Protein AF-A0A5Q4D8D6-F1 (afdb_monomer)

Foldseek 3Di:
DDDDPPDDDDDDDDPDDDPPFDKDFPLQKAAPVCQVVLCVVQVNPVVQSDDDPVVVLVVLLVLLCVVPRPVSSVVLVVCVVVPDPDCDLVNLVVCVVVVVDPPVRSVVVVCVVVVVVVPPDDDPDDDDDPDPPVVVLSVDLSSFDKIWGWWQDPVRHTGIWIWGWHDDPPGITGTSDTDDPPIDTDGRPVVSVVVVVVVVVVVVVCVVVPDDPPDD

pLDDT: mean 73.4, std 19.21, range [27.67, 96.38]

Nearest PDB structures (foldseek):
  4dnr-assembly1_C  TM=6.356E-01  e=4.362E-02  Escherichia coli K-12
  5a4g-assembly1_A  TM=8.000E-01  e=1.056E-01  Cupriavidus metallidurans CH34
  2v4d-assembly1_E  TM=8.819E-01  e=7.395E-01  Pseudomonas aeruginosa
  3opo-assembly1_A  TM=8.573E-01  e=1.900E+00  Escherichia coli K-12
  5nik-assembly1_D  TM=8.047E-01  e=1.257E+00  Escherichia coli K-12

Radius of gyration: 22.76 Å; Cα contacts (8 Å, |Δi|>4): 208; chains: 1; bounding box: 53×68×56 Å

Secondary structure (DSSP, 8-state):
-PPPTT------------TT--EEEGGG-B-TTTHHHHHHHHT--HHHH---HHHHHHHHHHHHHHHH-HHHHHHHHHHGGGSSSS--HHHHHHHHHTTSS-HHHHHHHHHHHHHTSSS-SS---S----SSSHHHHHHHHHH-EEEEEEEE-TTS-EEEEEEEEEEE-SSEEEEEES--TT--BPP--HHHHHHHHHHHHHHHHHHHSS------

Sequence (216 aa):
GLLKPGMSAEVTVIVAERPDALTLPNNAIVTQTEVLAAASVLGVPEARAQIDPAIFQEMTRELAVRRGGPAAAAAAAGDATASAGPVTPADVRARVERGEITQEEARTLIQQAMGAGAGAGRARGAGGAAGGQRARSGASAENGRPGVVFIRGADGLLTARAVLIGVNDWNNSEILMGVEEGEVVALIGGAALQARQQERNAQMQSRMGGGLPFGR

Solvent-accessible surface area (backbone atoms only — not comparable to full-atom values): 13337 Å² total; per-residue (Å²): 133,88,71,60,94,94,57,88,80,89,81,88,81,85,88,78,88,68,95,87,59,52,64,43,52,53,52,33,53,36,46,83,90,42,37,68,61,52,21,61,76,71,70,30,56,63,87,39,40,64,72,66,72,64,58,56,55,53,49,40,41,49,53,25,37,78,73,62,33,73,69,42,28,56,54,53,60,60,52,65,70,67,77,58,73,87,84,43,77,66,58,51,50,54,33,42,77,69,64,78,39,53,74,66,58,46,49,52,54,51,49,55,59,53,70,65,57,82,76,80,80,88,76,96,67,88,88,89,89,85,74,79,62,66,66,55,54,52,55,44,34,73,56,37,39,80,32,33,34,33,35,54,44,96,86,71,47,54,33,51,37,63,30,27,30,37,60,68,81,87,59,36,29,27,52,74,41,69,76,65,92,91,66,54,68,49,72,51,66,63,66,66,59,51,51,52,51,50,52,51,48,50,53,51,48,58,65,71,73,70,76,78,91,84,85,129

Structure (mmCIF, N/CA/C/O backbone):
data_AF-A0A5Q4D8D6-F1
#
_entry.id   AF-A0A5Q4D8D6-F1
#
loop_
_atom_site.group_PDB
_atom_site.id
_atom_site.type_symbol
_atom_site.label_atom_id
_atom_site.label_alt_id
_atom_site.label_comp_id
_atom_site.label_asym_id
_atom_site.label_entity_id
_atom_site.label_seq_id
_atom_site.pdbx_PDB_ins_code
_atom_site.Cartn_x
_atom_site.Cartn_y
_atom_site.Cartn_z
_atom_site.occupancy
_atom_site.B_iso_or_equiv
_atom_site.auth_seq_id
_atom_site.auth_comp_id
_atom_site.auth_asym_id
_atom_site.auth_atom_id
_atom_site.pdbx_PDB_model_num
ATOM 1 N N . GLY A 1 1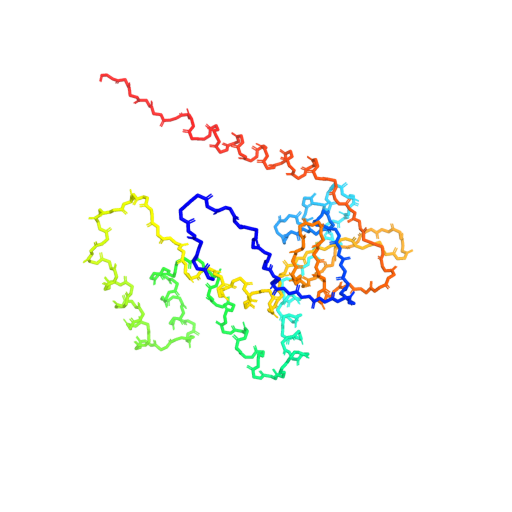 ? 13.215 10.955 -33.454 1.00 60.91 1 GLY A N 1
ATOM 2 C CA . GLY A 1 1 ? 13.406 11.754 -34.680 1.00 60.91 1 GLY A CA 1
ATOM 3 C C . GLY A 1 1 ? 12.882 13.151 -34.438 1.00 60.91 1 GLY A C 1
ATOM 4 O O . GLY A 1 1 ? 11.877 13.273 -33.751 1.00 60.91 1 GLY A O 1
ATOM 5 N N . LEU A 1 2 ? 13.575 14.187 -34.920 1.00 68.38 2 LEU A N 1
ATOM 6 C CA . LEU A 1 2 ? 13.115 15.572 -34.782 1.00 68.38 2 LEU A CA 1
ATOM 7 C C . LEU A 1 2 ? 11.930 15.821 -35.723 1.00 68.38 2 LEU A C 1
ATOM 9 O O . LEU A 1 2 ? 12.011 15.517 -36.913 1.00 68.38 2 LEU A O 1
ATOM 13 N N . LEU A 1 3 ? 10.850 16.385 -35.191 1.00 78.50 3 LEU A N 1
ATOM 14 C CA . LEU A 1 3 ? 9.717 16.839 -35.991 1.00 78.50 3 LEU A CA 1
ATOM 15 C C . LEU A 1 3 ? 10.029 18.202 -36.601 1.00 78.50 3 LEU A C 1
ATOM 17 O O . LEU A 1 3 ? 10.707 19.029 -35.989 1.00 78.50 3 LEU A O 1
ATOM 21 N N . LYS A 1 4 ? 9.528 18.437 -37.815 1.00 83.06 4 LYS A N 1
ATOM 22 C CA . LYS A 1 4 ? 9.620 19.753 -38.453 1.00 83.06 4 LYS A CA 1
ATOM 23 C C . LYS A 1 4 ? 8.697 20.754 -37.734 1.00 83.06 4 LYS A C 1
ATOM 25 O O . LYS A 1 4 ? 7.675 20.339 -37.184 1.00 83.06 4 LYS A O 1
ATOM 30 N N . PRO A 1 5 ? 9.010 22.064 -37.757 1.00 75.75 5 PRO A N 1
ATOM 31 C CA . PRO A 1 5 ? 8.117 23.089 -37.219 1.00 75.75 5 PRO A CA 1
ATOM 32 C C . PRO A 1 5 ? 6.729 22.995 -37.870 1.00 75.75 5 PRO A C 1
ATOM 34 O O . PRO A 1 5 ? 6.628 22.978 -39.095 1.00 75.75 5 PRO A O 1
ATOM 37 N N . GLY A 1 6 ? 5.674 22.899 -37.055 1.00 82.44 6 GLY A N 1
ATOM 38 C CA . GLY A 1 6 ? 4.285 22.743 -37.515 1.00 82.44 6 GLY A CA 1
ATOM 39 C C . GLY A 1 6 ? 3.761 21.301 -37.578 1.00 82.44 6 GLY A C 1
ATOM 40 O O . GLY A 1 6 ? 2.616 21.101 -37.969 1.00 82.44 6 GLY A O 1
ATOM 41 N N . MET A 1 7 ? 4.557 20.301 -37.183 1.00 85.62 7 MET A N 1
ATOM 42 C CA . MET A 1 7 ? 4.152 18.891 -37.142 1.00 85.62 7 MET A CA 1
ATOM 43 C C . MET A 1 7 ? 3.906 18.433 -35.697 1.00 85.62 7 MET A C 1
ATOM 45 O O . MET A 1 7 ? 4.807 18.507 -34.862 1.00 85.62 7 MET A O 1
ATOM 49 N N . SER A 1 8 ? 2.709 17.922 -35.412 1.00 81.12 8 SER A N 1
ATOM 50 C CA . SER A 1 8 ? 2.425 17.193 -34.170 1.00 81.12 8 SER A CA 1
ATOM 51 C C . SER A 1 8 ? 2.857 15.738 -34.340 1.00 81.12 8 SER A C 1
ATOM 53 O O . SER A 1 8 ? 2.569 15.138 -35.374 1.00 81.12 8 SER A O 1
ATOM 55 N N . ALA A 1 9 ? 3.512 15.150 -33.341 1.00 77.69 9 ALA A N 1
ATOM 56 C CA . ALA A 1 9 ? 3.610 13.698 -33.256 1.00 77.69 9 ALA A CA 1
ATOM 57 C C . ALA A 1 9 ? 3.186 13.222 -31.884 1.00 77.69 9 ALA A C 1
ATOM 59 O O . ALA A 1 9 ? 3.468 13.850 -30.863 1.00 77.69 9 ALA A O 1
ATOM 60 N N . GLU A 1 10 ? 2.532 12.077 -31.904 1.00 74.94 10 GLU A N 1
ATOM 61 C CA . GLU A 1 10 ? 2.186 11.317 -30.727 1.00 74.94 10 GLU A CA 1
ATOM 62 C C . GLU A 1 10 ? 3.333 10.346 -30.440 1.00 74.94 10 GLU A C 1
ATOM 64 O O . GLU A 1 10 ? 3.750 9.576 -31.307 1.00 74.94 10 GLU A O 1
ATOM 69 N N . VAL A 1 11 ? 3.903 10.431 -29.239 1.00 77.75 11 VAL A N 1
ATOM 70 C CA . VAL A 1 11 ? 4.969 9.535 -28.788 1.00 77.75 11 VAL A CA 1
ATOM 71 C C . VAL A 1 11 ? 4.405 8.690 -27.662 1.00 77.75 11 VAL A C 1
ATOM 73 O O . VAL A 1 11 ? 4.144 9.199 -26.575 1.00 77.75 11 VAL A O 1
ATOM 76 N N . THR A 1 12 ? 4.263 7.394 -27.919 1.00 75.31 12 THR A N 1
ATOM 77 C CA . THR A 1 12 ? 3.962 6.412 -26.877 1.00 75.31 12 THR A CA 1
ATOM 78 C C . THR A 1 12 ? 5.278 5.840 -26.362 1.00 75.31 12 THR A C 1
ATOM 80 O O . THR A 1 12 ? 6.075 5.317 -27.140 1.00 75.31 12 THR A O 1
ATOM 83 N N . VAL A 1 13 ? 5.531 5.966 -25.058 1.00 74.75 13 VAL A N 1
ATOM 84 C CA . VAL A 1 13 ? 6.698 5.372 -24.391 1.00 74.75 13 VAL A CA 1
ATOM 85 C C . VAL A 1 13 ? 6.202 4.279 -23.461 1.00 74.75 13 VAL A C 1
ATOM 87 O O . VAL A 1 13 ? 5.525 4.567 -22.476 1.00 74.75 13 VAL A O 1
ATOM 90 N N . ILE A 1 14 ? 6.561 3.035 -23.762 1.00 74.62 14 ILE A N 1
ATOM 91 C CA . ILE A 1 14 ? 6.310 1.899 -22.875 1.00 74.62 14 ILE A CA 1
ATOM 92 C C . ILE A 1 14 ? 7.452 1.861 -21.858 1.00 74.62 14 ILE A C 1
ATOM 94 O O . ILE A 1 14 ? 8.618 1.757 -22.232 1.00 74.62 14 ILE A O 1
ATOM 98 N N . VAL A 1 15 ? 7.120 2.014 -20.574 1.00 75.12 15 VAL A N 1
ATOM 99 C CA . VAL A 1 15 ? 8.107 2.031 -19.478 1.00 75.12 15 VAL A CA 1
ATOM 100 C C . VAL A 1 15 ? 8.363 0.620 -18.944 1.00 75.12 15 VAL A C 1
ATOM 102 O O . VAL A 1 15 ? 9.489 0.303 -18.573 1.00 75.12 15 VAL A O 1
ATOM 105 N N . ALA A 1 16 ? 7.331 -0.225 -18.927 1.00 74.12 16 ALA A N 1
ATOM 106 C CA . ALA A 1 16 ? 7.392 -1.636 -18.565 1.00 74.12 16 ALA A CA 1
ATOM 107 C C . ALA A 1 16 ? 6.128 -2.345 -19.080 1.00 74.12 16 ALA A C 1
ATOM 109 O O . ALA A 1 16 ? 5.068 -1.725 -19.141 1.00 74.12 16 ALA A O 1
ATOM 110 N N . GLU A 1 17 ? 6.231 -3.632 -19.406 1.00 77.25 17 GLU A N 1
ATOM 111 C CA . GLU A 1 17 ? 5.098 -4.481 -19.788 1.00 77.25 17 GLU A CA 1
ATOM 112 C C . GLU A 1 17 ? 5.221 -5.825 -19.064 1.00 77.25 17 GLU A C 1
ATOM 114 O O . GLU A 1 17 ? 6.278 -6.460 -19.102 1.00 77.25 17 GLU A O 1
ATOM 119 N N . ARG A 1 18 ? 4.164 -6.219 -18.343 1.00 81.50 18 ARG A N 1
ATOM 120 C CA . ARG A 1 18 ? 4.089 -7.464 -17.565 1.00 81.50 18 ARG A CA 1
ATOM 121 C C . ARG A 1 18 ? 2.648 -7.988 -17.610 1.00 81.50 18 ARG A C 1
ATOM 123 O O . ARG A 1 18 ? 1.821 -7.481 -16.858 1.00 81.50 18 ARG A O 1
ATOM 130 N N . PRO A 1 19 ? 2.330 -8.944 -18.499 1.00 75.12 19 PRO A N 1
ATOM 131 C CA . PRO A 1 19 ? 0.949 -9.377 -18.723 1.00 75.12 19 PRO A CA 1
ATOM 132 C C . PRO A 1 19 ? 0.347 -10.138 -17.532 1.00 75.12 19 PRO A C 1
ATOM 134 O O . PRO A 1 19 ? -0.847 -10.022 -17.289 1.00 75.12 19 PRO A O 1
ATOM 137 N N . ASP A 1 20 ? 1.175 -10.836 -16.752 1.00 83.19 20 ASP A N 1
ATOM 138 C CA . ASP A 1 20 ? 0.736 -11.693 -15.640 1.00 83.19 20 ASP A CA 1
ATOM 139 C C . ASP A 1 20 ? 1.055 -11.078 -14.264 1.00 83.19 20 ASP A C 1
ATOM 141 O O . ASP A 1 20 ? 1.384 -11.772 -13.300 1.00 83.19 20 ASP A O 1
ATOM 145 N N . ALA A 1 21 ? 1.037 -9.746 -14.175 1.00 89.75 21 ALA A N 1
ATOM 146 C CA . ALA A 1 21 ? 1.294 -9.035 -12.929 1.00 89.75 21 ALA A CA 1
ATOM 147 C C . ALA A 1 21 ? 0.070 -9.073 -12.002 1.00 89.75 21 ALA A C 1
ATOM 149 O O . ALA A 1 21 ? -1.034 -8.700 -12.398 1.00 89.75 21 ALA A O 1
ATOM 150 N N . LEU A 1 22 ? 0.278 -9.428 -10.730 1.00 93.38 22 LEU A N 1
ATOM 151 C CA . LEU A 1 22 ? -0.735 -9.215 -9.699 1.00 93.38 22 LEU A CA 1
ATOM 152 C C . LEU A 1 22 ? -0.871 -7.709 -9.463 1.00 93.38 22 LEU A C 1
ATOM 154 O O . LEU A 1 22 ? 0.095 -7.051 -9.079 1.00 93.38 22 LEU A O 1
ATOM 158 N N . THR A 1 23 ? -2.058 -7.152 -9.679 1.00 95.00 23 THR A N 1
ATOM 159 C CA . THR A 1 23 ? -2.297 -5.712 -9.526 1.00 95.00 23 THR A CA 1
ATOM 160 C C . THR A 1 23 ? -3.402 -5.427 -8.530 1.00 95.00 23 THR A C 1
ATOM 162 O O . THR A 1 23 ? -4.404 -6.139 -8.488 1.00 95.00 23 THR A O 1
ATOM 165 N N . LEU A 1 24 ? -3.260 -4.329 -7.791 1.00 94.44 24 LEU A N 1
ATOM 166 C CA . LEU A 1 24 ? -4.324 -3.787 -6.955 1.00 94.44 24 LEU A CA 1
ATOM 167 C C . LEU A 1 24 ? -4.688 -2.364 -7.383 1.00 94.44 24 LEU A C 1
ATOM 169 O O . LEU A 1 24 ? -3.794 -1.609 -7.775 1.00 94.44 24 LEU A O 1
ATOM 173 N N . PRO A 1 25 ? -5.963 -1.959 -7.241 1.00 93.88 25 PRO A N 1
ATOM 174 C CA . PRO A 1 25 ? -6.363 -0.568 -7.395 1.00 93.88 25 PRO A CA 1
ATOM 175 C C . PRO A 1 25 ? -5.569 0.351 -6.464 1.00 93.88 25 PRO A C 1
ATOM 177 O O . PRO A 1 25 ? -5.326 0.024 -5.301 1.00 93.88 25 PRO A O 1
ATOM 180 N N . ASN A 1 26 ? -5.215 1.543 -6.938 1.00 91.75 26 ASN A N 1
ATOM 181 C CA . ASN A 1 26 ? -4.396 2.482 -6.167 1.00 91.75 26 ASN A CA 1
ATOM 182 C C . ASN A 1 26 ? -5.049 2.912 -4.840 1.00 91.75 26 ASN A C 1
ATOM 184 O O . ASN A 1 26 ? -4.352 3.196 -3.872 1.00 91.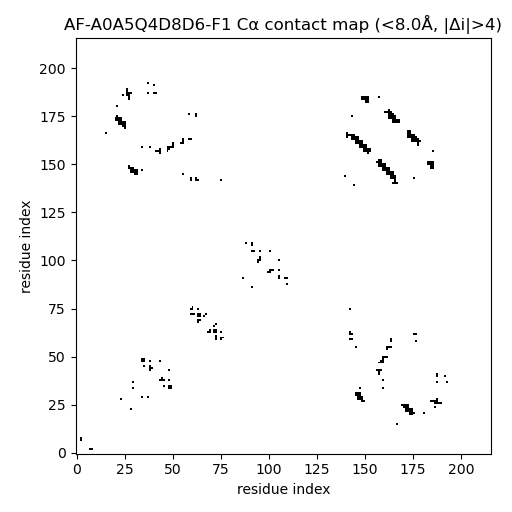75 26 ASN A O 1
ATOM 188 N N . ASN A 1 27 ? -6.381 2.913 -4.759 1.00 91.12 27 ASN A N 1
ATOM 189 C CA . ASN A 1 27 ? -7.128 3.214 -3.535 1.00 91.12 27 ASN A CA 1
ATOM 190 C C . ASN A 1 27 ? -7.176 2.052 -2.521 1.00 91.12 27 ASN A C 1
ATOM 192 O O . ASN A 1 27 ? -7.743 2.213 -1.443 1.00 91.12 27 ASN A O 1
ATOM 196 N N . ALA A 1 28 ? -6.606 0.890 -2.839 1.00 93.88 28 ALA A N 1
ATOM 197 C CA . ALA A 1 28 ? -6.438 -0.223 -1.903 1.00 93.88 28 ALA A CA 1
ATOM 198 C C . ALA A 1 28 ? -5.132 -0.121 -1.091 1.00 93.88 28 ALA A C 1
ATOM 200 O O . ALA A 1 28 ? -4.947 -0.840 -0.110 1.00 93.88 28 ALA A O 1
ATOM 201 N N . ILE A 1 29 ? -4.217 0.754 -1.518 1.00 93.75 29 ILE A N 1
ATOM 202 C CA . ILE A 1 29 ? -2.845 0.839 -1.026 1.00 93.75 29 ILE A CA 1
ATOM 203 C C . ILE A 1 29 ? -2.664 2.141 -0.248 1.00 93.75 29 ILE A C 1
ATOM 205 O O . ILE A 1 29 ? -3.005 3.219 -0.731 1.00 93.75 29 ILE A O 1
ATOM 209 N N . VAL A 1 30 ? -2.065 2.053 0.937 1.00 92.00 30 VAL A N 1
ATOM 210 C CA . VAL A 1 30 ? -1.669 3.216 1.739 1.00 92.00 30 VAL A CA 1
ATOM 211 C C . VAL A 1 30 ? -0.197 3.191 2.098 1.00 92.00 30 VAL A C 1
ATOM 213 O O . VAL A 1 30 ? 0.464 2.150 2.092 1.00 92.00 30 VAL A O 1
ATOM 216 N N . THR A 1 31 ? 0.331 4.366 2.422 1.00 90.12 31 THR A N 1
ATOM 217 C CA . THR A 1 31 ? 1.689 4.498 2.950 1.00 90.12 31 THR A CA 1
ATOM 218 C C . THR A 1 31 ? 1.738 4.138 4.436 1.00 90.12 31 THR A C 1
ATOM 220 O O . THR A 1 31 ? 0.720 4.169 5.127 1.00 90.12 31 THR A O 1
ATOM 223 N N . GLN A 1 32 ? 2.931 3.838 4.964 1.00 86.62 32 GLN A N 1
ATOM 224 C CA . GLN A 1 32 ? 3.122 3.496 6.385 1.00 86.62 32 GLN A CA 1
ATOM 225 C C . GLN A 1 32 ? 2.575 4.570 7.342 1.00 86.62 32 GLN A C 1
ATOM 227 O O . GLN A 1 32 ? 2.032 4.255 8.397 1.00 86.62 32 GLN A O 1
ATOM 232 N N . THR A 1 33 ? 2.668 5.844 6.961 1.00 85.75 33 THR A N 1
ATOM 233 C CA . THR A 1 33 ? 2.172 6.972 7.762 1.00 85.75 33 THR A CA 1
ATOM 234 C C . THR A 1 33 ? 0.648 7.102 7.743 1.00 85.75 33 THR A C 1
ATOM 236 O O . THR A 1 33 ? 0.074 7.756 8.611 1.00 85.75 33 THR A O 1
ATOM 239 N N . GLU A 1 34 ? -0.023 6.478 6.777 1.00 88.31 34 GLU A N 1
ATOM 240 C CA . GLU A 1 34 ? -1.473 6.545 6.585 1.00 88.31 34 GLU A CA 1
ATOM 241 C C . GLU A 1 34 ? -2.208 5.327 7.160 1.00 88.31 34 GLU A C 1
ATOM 243 O O . GLU A 1 34 ? -3.432 5.368 7.292 1.00 88.31 34 GLU A O 1
ATOM 248 N N . VAL A 1 35 ? -1.486 4.274 7.562 1.00 89.62 35 VAL 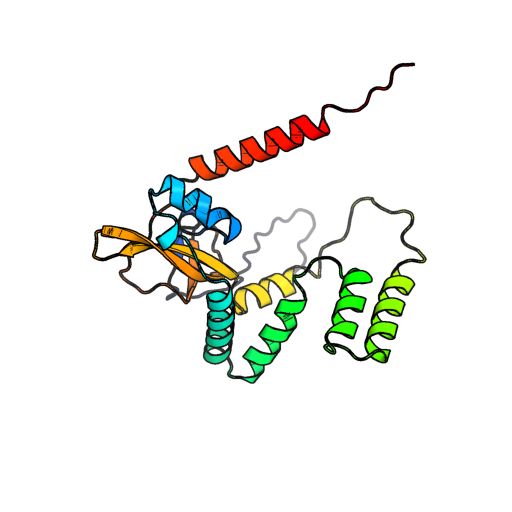A N 1
ATOM 249 C CA . VAL A 1 35 ? -2.061 2.998 8.026 1.00 89.62 35 VAL A CA 1
ATOM 250 C C . VAL A 1 35 ? -3.055 3.193 9.162 1.00 89.62 35 VAL A C 1
ATOM 252 O O . VAL A 1 35 ? -4.178 2.713 9.071 1.00 89.62 35 VAL A O 1
ATOM 255 N N . LEU A 1 36 ? -2.693 3.940 10.209 1.00 89.12 36 LEU A N 1
ATOM 256 C CA . LEU A 1 36 ? -3.576 4.144 11.364 1.00 89.12 36 LEU A CA 1
ATOM 257 C C . LEU A 1 36 ? -4.850 4.919 10.994 1.00 89.12 36 LEU A C 1
ATOM 259 O O . LEU A 1 36 ? -5.935 4.637 11.500 1.00 89.12 36 LEU A O 1
ATOM 263 N N . ALA A 1 37 ? -4.737 5.875 10.070 1.00 86.19 37 ALA A N 1
ATOM 264 C CA . ALA A 1 37 ? -5.885 6.621 9.574 1.00 86.19 37 ALA A CA 1
ATOM 265 C C . ALA A 1 37 ? -6.815 5.719 8.752 1.00 86.19 37 ALA A C 1
ATOM 267 O O . ALA A 1 37 ? -8.024 5.715 8.977 1.00 86.19 37 ALA A O 1
ATOM 268 N N . ALA A 1 38 ? -6.259 4.919 7.845 1.00 88.00 38 ALA A N 1
ATOM 269 C CA . ALA A 1 38 ? -7.029 3.969 7.053 1.00 88.00 38 ALA A CA 1
ATOM 270 C C . ALA A 1 38 ? -7.680 2.889 7.928 1.00 88.00 38 ALA A C 1
ATOM 272 O O . ALA A 1 38 ? -8.861 2.595 7.762 1.00 88.00 38 ALA A O 1
ATOM 273 N N . ALA A 1 39 ? -6.951 2.381 8.922 1.00 91.06 39 ALA A N 1
ATOM 274 C CA . ALA A 1 39 ? -7.451 1.428 9.902 1.00 91.06 39 ALA A CA 1
ATOM 275 C C . ALA A 1 39 ? -8.686 1.966 10.637 1.00 91.06 39 ALA A C 1
ATOM 277 O O . ALA A 1 39 ? -9.690 1.265 10.723 1.00 91.06 39 ALA A O 1
ATOM 278 N N . SER A 1 40 ? -8.661 3.232 11.076 1.00 88.69 40 SER A N 1
ATOM 279 C CA . SER A 1 40 ? -9.825 3.847 11.731 1.00 88.69 40 SER A CA 1
ATOM 280 C C . SER A 1 40 ? -11.057 3.943 10.827 1.00 88.69 40 SER A C 1
ATOM 282 O O . SER A 1 40 ? -12.172 3.733 11.295 1.00 88.69 40 SER A O 1
ATOM 284 N N . VAL A 1 41 ? -10.870 4.207 9.528 1.00 87.38 41 VAL A N 1
ATOM 285 C CA . VAL A 1 41 ? -11.973 4.285 8.554 1.00 87.38 41 VAL A CA 1
ATOM 286 C C . VAL A 1 41 ? -12.552 2.899 8.277 1.00 87.38 41 VAL A C 1
ATOM 288 O O . VAL A 1 41 ? -13.760 2.748 8.123 1.00 87.38 41 VAL A O 1
ATOM 291 N N . LEU A 1 42 ? -11.692 1.883 8.241 1.00 88.50 42 LEU A N 1
ATOM 292 C CA . LEU A 1 42 ? -12.059 0.494 7.978 1.00 88.50 42 LEU A CA 1
ATOM 293 C C . LEU A 1 42 ? -12.539 -0.265 9.227 1.00 88.50 42 LEU A C 1
ATOM 295 O O . LEU A 1 42 ? -12.903 -1.434 9.119 1.00 88.50 42 LEU A O 1
ATOM 299 N N . GLY A 1 43 ? -12.531 0.364 10.408 1.00 89.25 43 GLY A N 1
ATOM 300 C CA . GLY A 1 43 ? -12.882 -0.293 11.671 1.00 89.25 43 GLY A CA 1
ATOM 301 C C . GLY A 1 43 ? -11.877 -1.367 12.108 1.00 89.25 43 GLY A C 1
ATOM 302 O O . GLY A 1 43 ? -12.232 -2.287 12.842 1.00 89.25 43 GLY A O 1
ATOM 303 N N . VAL A 1 44 ? -10.627 -1.275 11.647 1.00 90.44 44 VAL A N 1
ATOM 304 C CA . VAL A 1 44 ? -9.544 -2.196 12.006 1.00 90.44 44 VAL A CA 1
ATOM 305 C C . VAL A 1 44 ? -9.003 -1.805 13.384 1.00 90.44 44 VAL A C 1
ATOM 307 O O . VAL A 1 44 ? -8.588 -0.656 13.565 1.00 90.44 44 VAL A O 1
ATOM 310 N N . PRO A 1 45 ? -8.959 -2.726 14.362 1.00 89.31 45 PRO A N 1
ATOM 311 C CA . PRO A 1 45 ? -8.353 -2.440 15.655 1.00 89.31 45 PRO A CA 1
ATOM 312 C C . PRO A 1 45 ? -6.851 -2.186 15.494 1.00 89.31 45 PRO A C 1
ATOM 314 O O . PRO A 1 45 ? -6.181 -2.859 14.712 1.00 89.31 45 PRO A O 1
ATOM 317 N N . GLU A 1 46 ? -6.301 -1.256 16.274 1.00 87.19 46 GLU A N 1
ATOM 318 C CA . GLU A 1 46 ? -4.904 -0.817 16.147 1.00 87.19 46 GLU A CA 1
ATOM 319 C C . GLU A 1 46 ? -3.900 -1.976 16.226 1.00 87.19 46 GLU A C 1
ATOM 321 O O . GLU A 1 46 ? -2.962 -2.036 15.436 1.00 87.19 46 GLU A O 1
ATOM 326 N N . ALA A 1 47 ? -4.156 -2.962 17.089 1.00 89.44 47 ALA A N 1
ATOM 327 C CA . ALA A 1 47 ? -3.333 -4.166 17.210 1.00 89.44 47 ALA A CA 1
ATOM 328 C C . ALA A 1 47 ? -3.196 -4.963 15.894 1.00 89.44 47 ALA A C 1
ATOM 330 O O . ALA A 1 47 ? -2.212 -5.669 15.711 1.00 89.44 47 ALA A O 1
ATOM 331 N N . ARG A 1 48 ? -4.164 -4.851 14.974 1.00 89.19 48 ARG A N 1
ATOM 332 C CA . ARG A 1 48 ? -4.140 -5.474 13.637 1.00 89.19 48 ARG A CA 1
ATOM 333 C C . ARG A 1 48 ? -3.718 -4.514 12.527 1.00 89.19 48 ARG A C 1
ATOM 335 O O . ARG A 1 48 ? -3.599 -4.929 11.378 1.00 89.19 48 ARG A O 1
ATOM 342 N N . ALA A 1 49 ? -3.540 -3.238 12.854 1.00 90.81 49 ALA A N 1
ATOM 343 C CA . ALA A 1 49 ? -3.041 -2.213 11.948 1.00 90.81 49 ALA A CA 1
ATOM 344 C C . ALA A 1 49 ? -1.527 -1.993 12.093 1.00 90.81 49 ALA A C 1
ATOM 346 O O . ALA A 1 49 ? -0.894 -1.468 11.182 1.00 90.81 49 ALA A O 1
ATOM 347 N N . GLN A 1 50 ? -0.947 -2.369 13.235 1.00 89.62 50 GLN A N 1
ATOM 348 C CA . GLN A 1 50 ? 0.483 -2.239 13.486 1.00 89.62 50 GLN A CA 1
ATOM 349 C C . GLN A 1 50 ? 1.287 -3.169 12.576 1.00 89.62 50 GLN A C 1
ATOM 351 O O . GLN A 1 50 ? 1.027 -4.367 12.487 1.00 89.62 50 GLN A O 1
ATOM 356 N N . ILE A 1 51 ? 2.287 -2.592 11.918 1.00 89.50 51 ILE A N 1
ATOM 357 C CA . ILE A 1 51 ? 3.242 -3.301 11.073 1.00 89.50 51 ILE A CA 1
ATOM 358 C C . ILE A 1 51 ? 4.633 -2.955 11.578 1.00 89.50 51 ILE A C 1
ATOM 360 O O . ILE A 1 51 ? 4.963 -1.778 11.726 1.00 89.50 51 ILE A O 1
ATOM 364 N N . ASP A 1 52 ? 5.444 -3.982 11.814 1.00 90.12 52 ASP A N 1
ATOM 365 C CA . ASP A 1 52 ? 6.854 -3.807 12.138 1.00 90.12 52 ASP A CA 1
ATOM 366 C C . ASP A 1 52 ? 7.619 -3.328 10.887 1.00 90.12 52 ASP A C 1
ATOM 368 O O . ASP A 1 52 ? 7.600 -4.013 9.857 1.00 90.12 52 ASP A O 1
ATOM 372 N N . PRO A 1 53 ? 8.313 -2.175 10.936 1.00 85.31 53 PRO A N 1
ATOM 373 C CA . PRO A 1 53 ? 9.140 -1.701 9.831 1.00 85.31 53 PRO A CA 1
ATOM 374 C C . PRO A 1 53 ? 10.199 -2.708 9.352 1.00 85.31 53 PRO A C 1
ATOM 376 O O . PRO A 1 53 ? 10.578 -2.672 8.178 1.00 85.31 53 PRO A O 1
ATOM 379 N N . ALA A 1 54 ? 10.665 -3.615 10.218 1.00 89.88 54 ALA A N 1
ATOM 380 C CA . ALA A 1 54 ? 11.635 -4.653 9.869 1.00 89.88 54 ALA A CA 1
ATOM 381 C C . ALA A 1 54 ? 11.119 -5.599 8.771 1.00 89.88 54 ALA A C 1
ATOM 383 O O . ALA A 1 54 ? 11.900 -6.033 7.922 1.00 89.88 54 ALA A O 1
ATOM 384 N N . ILE A 1 55 ? 9.801 -5.828 8.713 1.00 91.94 55 ILE A N 1
ATOM 385 C CA . ILE A 1 55 ? 9.158 -6.666 7.692 1.00 91.94 55 ILE A CA 1
ATOM 386 C C . ILE A 1 55 ? 9.436 -6.123 6.281 1.00 91.94 55 ILE A C 1
ATOM 388 O O . ILE A 1 55 ? 9.685 -6.890 5.352 1.00 91.94 55 ILE A O 1
ATOM 392 N N . PHE A 1 56 ? 9.449 -4.799 6.092 1.00 88.88 56 PHE A N 1
ATOM 393 C CA . PHE A 1 56 ? 9.760 -4.210 4.784 1.00 88.88 56 PHE A CA 1
ATOM 394 C C . PHE A 1 56 ? 11.214 -4.437 4.369 1.00 88.88 56 PHE A C 1
ATOM 396 O O . PHE A 1 56 ? 11.482 -4.646 3.185 1.00 88.88 56 PHE A O 1
ATOM 403 N N . GLN A 1 57 ? 12.151 -4.403 5.321 1.00 87.81 57 GLN A N 1
ATOM 404 C CA . GLN A 1 57 ? 13.566 -4.658 5.036 1.00 87.81 57 GLN A CA 1
ATOM 405 C C . GLN A 1 57 ? 13.787 -6.113 4.628 1.00 87.81 57 GLN A C 1
ATOM 407 O O . GLN A 1 57 ? 14.479 -6.380 3.644 1.00 87.81 57 GLN A O 1
ATOM 412 N N . GLU A 1 58 ? 13.162 -7.041 5.352 1.00 90.38 58 GLU A N 1
ATOM 413 C CA . GLU A 1 58 ? 13.190 -8.466 5.031 1.00 90.38 58 GLU A CA 1
ATOM 414 C C . GLU A 1 58 ? 12.600 -8.726 3.646 1.00 90.38 58 GLU A C 1
ATOM 416 O O . GLU A 1 58 ? 13.265 -9.321 2.797 1.00 90.38 58 GLU A O 1
ATOM 421 N N . MET A 1 59 ? 11.418 -8.172 3.369 1.00 90.88 59 MET A N 1
ATOM 422 C CA . MET A 1 59 ? 10.791 -8.295 2.061 1.00 90.88 59 MET A CA 1
ATOM 423 C C . MET A 1 59 ? 11.664 -7.726 0.937 1.00 90.88 59 MET A C 1
ATOM 425 O O . MET A 1 59 ? 11.835 -8.345 -0.110 1.00 90.88 59 MET A O 1
ATOM 429 N N . THR A 1 60 ? 12.254 -6.548 1.130 1.00 87.69 60 THR A N 1
ATOM 430 C CA . THR A 1 60 ? 13.108 -5.933 0.099 1.00 87.69 60 THR A CA 1
ATOM 431 C C . THR A 1 60 ? 14.324 -6.815 -0.191 1.00 87.69 60 THR A C 1
ATOM 433 O O . THR A 1 60 ? 14.695 -7.017 -1.349 1.00 87.69 60 THR A O 1
ATOM 436 N N . ARG A 1 61 ? 14.917 -7.406 0.853 1.00 87.81 61 ARG A N 1
ATOM 437 C CA . ARG A 1 61 ? 16.033 -8.347 0.719 1.00 87.81 61 ARG A CA 1
ATOM 438 C C . ARG A 1 61 ? 15.618 -9.605 -0.032 1.00 87.81 61 ARG A C 1
ATOM 440 O O . ARG A 1 61 ? 16.340 -10.045 -0.923 1.00 87.81 61 ARG A O 1
ATOM 447 N N . GLU A 1 62 ? 14.470 -10.171 0.314 1.00 89.88 62 GLU A N 1
ATOM 448 C CA . GLU A 1 62 ? 13.932 -11.355 -0.342 1.00 89.88 62 GLU A CA 1
ATOM 449 C C . GLU A 1 62 ? 13.653 -11.090 -1.827 1.00 89.88 62 GLU A C 1
ATOM 451 O O . GLU A 1 62 ? 14.076 -11.870 -2.681 1.00 89.88 62 GLU A O 1
ATOM 456 N N . LEU A 1 63 ? 13.025 -9.960 -2.159 1.00 88.19 63 LEU A N 1
ATOM 457 C CA . LEU A 1 63 ? 12.778 -9.560 -3.543 1.00 88.19 63 LEU A CA 1
ATOM 458 C C . LEU A 1 63 ? 14.089 -9.422 -4.332 1.00 88.19 63 LEU A C 1
ATOM 460 O O . LEU A 1 63 ? 14.177 -9.892 -5.469 1.00 88.19 63 LEU A O 1
ATOM 464 N N . ALA A 1 64 ? 15.118 -8.824 -3.728 1.00 84.75 64 ALA A N 1
ATOM 465 C CA . ALA A 1 64 ? 16.434 -8.703 -4.347 1.00 84.75 64 ALA A CA 1
ATOM 466 C C . ALA A 1 64 ? 17.083 -10.079 -4.597 1.00 84.75 64 ALA A C 1
ATOM 468 O O . ALA A 1 64 ? 17.656 -10.308 -5.664 1.00 84.75 64 ALA A O 1
ATOM 469 N N . VAL A 1 65 ? 16.931 -11.027 -3.663 1.00 86.06 65 VAL A N 1
ATOM 470 C CA . VAL A 1 65 ? 17.377 -12.417 -3.853 1.00 86.06 65 VAL A CA 1
ATOM 471 C C . VAL A 1 65 ? 16.617 -13.084 -5.004 1.00 86.06 65 VAL A C 1
ATOM 473 O O . VAL A 1 65 ? 17.268 -13.651 -5.882 1.00 86.06 65 VAL A O 1
ATOM 476 N N . ARG A 1 66 ? 15.280 -12.957 -5.058 1.00 85.38 66 ARG A N 1
ATOM 477 C CA . ARG A 1 66 ? 14.427 -13.515 -6.129 1.00 85.38 66 ARG A CA 1
ATOM 478 C C . ARG A 1 66 ? 14.799 -12.987 -7.521 1.00 85.38 66 ARG A C 1
ATOM 480 O O . ARG A 1 66 ? 14.637 -13.706 -8.502 1.00 85.38 66 ARG A O 1
ATOM 487 N N . ARG A 1 67 ? 15.282 -11.742 -7.617 1.00 78.00 67 ARG A N 1
ATOM 488 C CA . ARG A 1 67 ? 15.595 -11.073 -8.894 1.00 78.00 67 ARG A CA 1
ATOM 489 C C . ARG A 1 67 ? 17.046 -11.203 -9.364 1.00 78.00 67 ARG A C 1
ATOM 491 O O . ARG A 1 67 ? 17.287 -11.028 -10.553 1.00 78.00 67 ARG A O 1
ATOM 498 N N . GLY A 1 68 ? 18.008 -11.495 -8.487 1.00 67.19 68 GLY A N 1
ATOM 499 C CA . GLY A 1 68 ? 19.420 -11.498 -8.900 1.00 67.19 68 GLY A CA 1
ATOM 500 C C . GLY A 1 68 ? 20.445 -11.979 -7.872 1.00 67.19 68 GLY A C 1
ATOM 501 O O . GLY A 1 68 ? 21.638 -11.738 -8.052 1.00 67.19 68 GLY A O 1
ATOM 502 N N . GLY A 1 69 ? 20.019 -12.660 -6.804 1.00 59.09 69 GLY A N 1
ATOM 503 C CA . GLY A 1 69 ? 20.922 -13.246 -5.810 1.00 59.09 69 GLY A CA 1
ATOM 504 C C . GLY A 1 69 ? 21.572 -12.240 -4.836 1.00 59.09 69 GLY A C 1
ATOM 505 O O . GLY A 1 69 ? 21.313 -11.036 -4.881 1.00 59.09 69 GLY A O 1
ATOM 506 N N . PRO A 1 70 ? 22.426 -12.718 -3.907 1.00 53.31 70 PRO A N 1
ATOM 507 C CA . PRO A 1 70 ? 22.892 -11.949 -2.744 1.00 53.31 70 PRO A CA 1
ATOM 508 C C . PRO A 1 70 ? 23.685 -10.671 -3.081 1.00 53.31 70 PRO A C 1
ATOM 510 O O . PRO A 1 70 ? 23.708 -9.743 -2.273 1.00 53.31 70 PRO A O 1
ATOM 513 N N . ALA A 1 71 ? 24.281 -10.580 -4.275 1.00 51.88 71 ALA A N 1
ATOM 514 C CA . ALA A 1 71 ? 24.974 -9.379 -4.748 1.00 51.88 71 ALA A CA 1
ATOM 515 C C . ALA A 1 71 ? 24.012 -8.206 -5.038 1.00 51.88 71 ALA A C 1
ATOM 517 O O . ALA A 1 71 ? 24.330 -7.062 -4.718 1.00 51.88 71 ALA A O 1
ATOM 518 N N . ALA A 1 72 ? 22.810 -8.482 -5.563 1.00 53.03 72 ALA A N 1
ATOM 519 C CA . ALA A 1 72 ? 21.763 -7.475 -5.758 1.00 53.03 72 ALA A CA 1
ATOM 520 C C . ALA A 1 72 ? 21.161 -7.015 -4.415 1.00 53.03 72 ALA A C 1
ATOM 522 O O . ALA A 1 72 ? 20.880 -5.832 -4.228 1.00 53.03 72 ALA A O 1
ATOM 523 N N . ALA A 1 73 ? 21.046 -7.927 -3.441 1.00 51.09 73 ALA A N 1
ATOM 524 C CA . ALA A 1 73 ? 20.585 -7.608 -2.087 1.00 51.09 73 ALA A CA 1
ATOM 525 C C . ALA A 1 73 ? 21.559 -6.690 -1.323 1.00 51.09 73 ALA A C 1
ATOM 527 O O . ALA A 1 73 ? 21.123 -5.800 -0.594 1.00 51.09 73 ALA A O 1
ATOM 528 N N . ALA A 1 74 ? 22.872 -6.864 -1.514 1.00 51.25 74 ALA A N 1
ATOM 529 C CA . ALA A 1 74 ? 23.889 -5.975 -0.950 1.00 51.25 74 ALA A CA 1
ATOM 530 C C . ALA A 1 74 ? 23.857 -4.564 -1.578 1.00 51.25 74 ALA A C 1
ATOM 532 O O . ALA A 1 74 ? 24.054 -3.578 -0.871 1.00 51.25 74 ALA A O 1
ATOM 533 N N . ALA A 1 75 ? 23.550 -4.452 -2.876 1.00 52.34 75 ALA A N 1
ATOM 534 C CA . ALA A 1 75 ? 23.397 -3.167 -3.563 1.00 52.34 75 ALA A CA 1
ATOM 535 C C . ALA A 1 75 ? 22.116 -2.413 -3.143 1.00 52.34 75 ALA A C 1
ATOM 537 O O . ALA A 1 75 ? 22.171 -1.209 -2.897 1.00 52.34 75 ALA A O 1
ATOM 538 N N . ALA A 1 76 ? 20.988 -3.115 -2.977 1.00 50.88 76 ALA A N 1
ATOM 539 C CA . ALA A 1 76 ? 19.733 -2.530 -2.487 1.00 50.88 76 ALA A CA 1
ATOM 540 C C . ALA A 1 76 ? 19.840 -2.026 -1.031 1.00 50.88 76 ALA A C 1
ATOM 542 O O . ALA A 1 76 ? 19.281 -0.985 -0.689 1.00 50.88 76 ALA A O 1
ATOM 543 N N . ALA A 1 77 ? 20.613 -2.717 -0.183 1.00 48.72 77 ALA A N 1
ATOM 544 C CA . ALA A 1 77 ? 20.904 -2.273 1.182 1.00 48.72 77 ALA A CA 1
ATOM 545 C C . ALA A 1 77 ? 21.776 -0.999 1.234 1.00 48.72 77 ALA A C 1
ATOM 547 O O . ALA A 1 77 ? 21.642 -0.211 2.166 1.00 48.72 77 ALA A O 1
ATOM 548 N N . GLY A 1 78 ? 22.636 -0.772 0.232 1.00 42.75 78 GLY A N 1
ATOM 549 C CA . GLY A 1 78 ? 23.446 0.447 0.115 1.00 42.75 78 GLY A CA 1
ATOM 550 C C . GLY A 1 78 ? 22.653 1.681 -0.340 1.00 42.75 78 GLY A C 1
ATOM 551 O O . GLY A 1 78 ? 22.950 2.794 0.098 1.00 42.75 78 GLY A O 1
ATOM 552 N N . ASP A 1 79 ? 21.615 1.489 -1.162 1.00 41.62 79 ASP A N 1
ATOM 553 C CA . ASP A 1 79 ? 20.752 2.565 -1.682 1.00 41.62 79 ASP A CA 1
ATOM 554 C C . ASP A 1 79 ? 19.681 3.021 -0.667 1.00 41.62 79 ASP A C 1
ATOM 556 O O . ASP A 1 79 ? 19.295 4.190 -0.636 1.00 41.62 79 ASP A O 1
ATOM 560 N N . ALA A 1 80 ? 19.274 2.150 0.267 1.00 41.28 80 ALA A N 1
ATOM 561 C CA . ALA A 1 80 ? 18.371 2.504 1.371 1.00 41.28 80 ALA A CA 1
ATOM 562 C C . ALA A 1 80 ? 18.953 3.575 2.324 1.00 41.28 80 ALA A C 1
ATOM 564 O O . ALA A 1 80 ? 18.209 4.289 2.998 1.00 41.28 80 ALA A O 1
ATOM 565 N N . THR A 1 81 ? 20.279 3.752 2.344 1.00 36.66 81 THR A N 1
ATOM 566 C CA . THR A 1 81 ? 20.958 4.841 3.069 1.00 36.66 81 THR A CA 1
ATOM 567 C C . THR A 1 81 ? 20.884 6.205 2.364 1.00 36.66 81 THR A C 1
ATOM 569 O O . THR A 1 81 ? 21.256 7.212 2.967 1.00 36.66 81 THR A O 1
ATOM 572 N N . ALA A 1 82 ? 20.404 6.273 1.115 1.00 39.75 82 ALA A N 1
ATOM 573 C CA . ALA A 1 82 ? 20.340 7.503 0.315 1.00 39.75 82 ALA A CA 1
ATOM 574 C C . ALA A 1 82 ? 18.967 8.209 0.335 1.00 39.75 82 ALA A C 1
ATOM 576 O O . ALA A 1 82 ? 18.840 9.306 -0.213 1.00 39.75 82 ALA A O 1
ATOM 577 N N . SER A 1 83 ? 17.946 7.632 0.985 1.00 38.25 83 SER A N 1
ATOM 578 C CA . SER A 1 83 ? 16.623 8.259 1.155 1.00 38.25 83 SER A CA 1
ATOM 579 C C . SER A 1 83 ?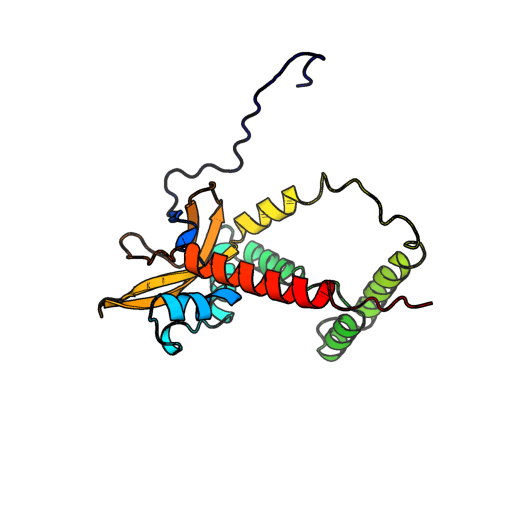 16.375 8.854 2.548 1.00 38.25 83 SER A C 1
ATOM 581 O O . SER A 1 83 ? 15.236 9.180 2.881 1.00 38.25 83 SER A O 1
ATOM 583 N N . ALA A 1 84 ? 17.416 9.025 3.366 1.00 39.03 84 ALA A N 1
ATOM 584 C CA . ALA A 1 84 ? 17.370 9.971 4.479 1.00 39.03 84 ALA A CA 1
ATOM 585 C C . ALA A 1 84 ? 17.614 11.385 3.924 1.00 39.03 84 ALA A C 1
ATOM 587 O O . ALA A 1 84 ? 18.326 11.544 2.937 1.00 39.03 84 ALA A O 1
ATOM 588 N N . GLY A 1 85 ? 16.980 12.404 4.510 1.00 43.91 85 GLY A N 1
ATOM 589 C CA . GLY A 1 85 ? 17.081 13.804 4.080 1.00 43.91 85 GLY A CA 1
ATOM 590 C C . GLY A 1 85 ? 18.521 14.351 3.993 1.00 43.91 85 GLY A C 1
ATOM 591 O O . GLY A 1 85 ? 19.481 13.619 4.219 1.00 43.91 85 GLY A O 1
ATOM 592 N N . PRO A 1 86 ? 18.701 15.643 3.650 1.00 49.12 86 PRO A N 1
ATOM 593 C CA . PRO A 1 86 ? 20.029 16.225 3.454 1.00 49.12 86 PRO A CA 1
ATOM 594 C C . PRO A 1 86 ? 20.939 15.906 4.644 1.00 49.12 86 PRO A C 1
ATOM 596 O O . PRO A 1 86 ? 20.642 16.312 5.764 1.00 49.12 86 PRO A O 1
ATOM 599 N N . VAL A 1 87 ? 22.013 15.151 4.384 1.00 59.62 87 VAL A N 1
ATOM 600 C CA . VAL A 1 87 ? 22.954 14.672 5.403 1.00 59.62 87 VAL A CA 1
ATOM 601 C C . VAL A 1 87 ? 23.520 15.880 6.134 1.00 59.62 87 VAL A C 1
ATOM 603 O O . VAL A 1 87 ? 24.255 16.684 5.556 1.00 59.62 87 VAL A O 1
ATOM 606 N N . THR A 1 88 ? 23.150 16.034 7.401 1.00 66.19 88 THR A N 1
ATOM 607 C CA . THR A 1 88 ? 23.627 17.151 8.205 1.00 66.19 88 THR A CA 1
ATOM 608 C C . THR A 1 88 ? 24.993 16.814 8.806 1.00 66.19 88 THR A C 1
ATOM 610 O O . THR A 1 88 ? 25.319 15.644 9.023 1.00 66.19 88 THR A O 1
ATOM 613 N N . PRO A 1 89 ? 25.814 17.821 9.150 1.00 64.31 89 PRO A N 1
ATOM 614 C CA . PRO A 1 89 ? 27.061 17.592 9.882 1.00 64.31 89 PRO A CA 1
ATOM 615 C C . PRO A 1 89 ? 26.866 16.837 11.212 1.00 64.31 89 PRO A C 1
ATOM 617 O O . PRO A 1 89 ? 27.783 16.157 11.672 1.00 64.31 89 PRO A O 1
ATOM 620 N N . ALA A 1 90 ? 25.675 16.926 11.818 1.00 68.94 90 ALA A N 1
ATOM 621 C CA . ALA A 1 90 ? 25.316 16.178 13.021 1.00 68.94 90 ALA A CA 1
ATOM 622 C C . ALA A 1 90 ? 25.139 14.676 12.735 1.00 68.94 90 ALA A C 1
ATOM 624 O O . ALA A 1 90 ? 25.616 13.848 13.512 1.00 68.94 90 ALA A O 1
ATOM 625 N N . ASP A 1 91 ? 24.552 14.325 11.588 1.00 69.56 91 ASP A N 1
ATOM 626 C CA . ASP A 1 91 ? 24.380 12.931 11.165 1.00 69.56 91 ASP A CA 1
ATOM 627 C C . ASP A 1 91 ? 25.729 12.264 10.889 1.00 69.56 91 ASP A C 1
ATOM 629 O O . ASP A 1 91 ? 25.959 11.123 11.288 1.00 69.56 91 ASP A O 1
ATOM 633 N N . VAL A 1 92 ? 26.662 12.993 10.266 1.00 72.12 92 VAL A N 1
ATOM 634 C CA . VAL A 1 92 ? 28.032 12.505 10.029 1.00 72.12 92 VAL A CA 1
ATOM 635 C C . VAL A 1 92 ? 28.750 12.243 11.353 1.00 72.12 92 VAL A C 1
ATOM 637 O O . VAL A 1 92 ? 29.392 11.207 11.511 1.00 72.12 92 VAL A O 1
ATOM 640 N N . ARG A 1 93 ? 28.605 13.139 12.336 1.00 72.44 93 ARG A N 1
ATOM 641 C CA . ARG A 1 93 ? 29.228 12.977 13.657 1.00 72.44 93 ARG A CA 1
ATOM 642 C C . ARG A 1 93 ? 28.683 11.762 14.411 1.00 72.44 93 ARG A C 1
ATOM 644 O O . ARG A 1 93 ? 29.467 10.984 14.945 1.00 72.44 93 ARG A O 1
ATOM 651 N N . ALA A 1 94 ? 27.370 11.554 14.379 1.00 72.81 94 ALA A N 1
ATOM 652 C CA . ALA A 1 94 ? 26.738 10.403 15.017 1.00 72.81 94 ALA A CA 1
ATOM 653 C C . ALA A 1 94 ? 27.183 9.065 14.389 1.00 72.81 94 ALA A C 1
ATOM 655 O O . ALA A 1 94 ? 27.309 8.062 15.086 1.00 72.81 94 ALA A O 1
ATOM 656 N N . ARG A 1 95 ? 27.472 9.045 13.080 1.00 75.62 95 ARG A N 1
ATOM 657 C CA . ARG A 1 95 ? 27.998 7.862 12.371 1.00 75.62 95 ARG A CA 1
ATOM 658 C C . ARG A 1 95 ? 29.438 7.517 12.770 1.00 75.62 95 ARG A C 1
ATOM 660 O O . ARG A 1 95 ? 29.771 6.339 12.850 1.00 75.62 95 ARG A O 1
ATOM 667 N N . VAL A 1 96 ? 30.273 8.518 13.070 1.00 80.50 96 VAL A N 1
ATOM 668 C CA . VAL A 1 96 ? 31.633 8.305 13.610 1.00 80.50 96 VAL A CA 1
ATOM 669 C C . VAL A 1 96 ? 31.572 7.710 15.014 1.00 80.50 96 VAL A C 1
ATOM 671 O O . VAL A 1 96 ? 32.312 6.783 15.325 1.00 80.50 96 VAL A O 1
ATOM 674 N N . GLU A 1 97 ? 30.671 8.216 15.858 1.00 75.25 97 GLU A N 1
ATOM 675 C CA . GLU A 1 97 ? 30.494 7.727 17.233 1.00 75.25 97 GLU A CA 1
ATOM 676 C C . GLU A 1 97 ? 29.981 6.281 17.277 1.00 75.25 97 GLU A C 1
ATOM 678 O O . GLU A 1 97 ? 30.354 5.524 18.169 1.00 75.25 97 GLU A O 1
ATOM 683 N N . ARG A 1 98 ? 29.188 5.872 16.278 1.00 75.81 98 ARG A N 1
ATOM 684 C CA . ARG A 1 98 ? 28.741 4.481 16.101 1.00 75.81 98 ARG A CA 1
ATOM 685 C C . ARG A 1 98 ? 29.770 3.572 15.416 1.00 75.81 98 ARG A C 1
ATOM 687 O O . ARG A 1 98 ? 29.512 2.382 15.277 1.00 75.81 98 ARG A O 1
ATOM 694 N N . GLY A 1 99 ? 30.918 4.105 14.989 1.00 79.62 99 GLY A N 1
ATOM 695 C CA . GLY A 1 99 ? 31.957 3.343 14.286 1.00 79.62 99 GLY A CA 1
ATOM 696 C C . GLY A 1 99 ? 31.565 2.893 12.872 1.00 79.62 99 GLY A C 1
ATOM 697 O O . GLY A 1 99 ? 32.223 2.027 12.307 1.00 79.62 99 GLY A O 1
ATOM 698 N N . GLU A 1 100 ? 30.504 3.470 12.298 1.00 74.31 100 GLU A N 1
ATOM 699 C CA . GLU A 1 100 ? 29.990 3.138 10.958 1.00 74.31 100 GLU A CA 1
ATOM 700 C C . GLU A 1 100 ? 30.840 3.747 9.837 1.00 74.31 100 GLU A C 1
ATOM 702 O O . GLU A 1 100 ? 30.780 3.295 8.697 1.00 74.31 100 GLU A O 1
ATOM 707 N N . ILE A 1 101 ? 31.594 4.801 10.154 1.00 75.25 101 ILE A N 1
ATOM 708 C CA . ILE A 1 101 ? 32.546 5.457 9.258 1.00 75.25 101 ILE A CA 1
ATOM 709 C C . ILE A 1 101 ? 33.817 5.788 10.032 1.00 75.25 101 ILE A C 1
ATOM 711 O O . ILE A 1 101 ? 33.773 6.139 11.217 1.00 75.25 101 ILE A O 1
ATOM 715 N N . THR A 1 102 ? 34.959 5.706 9.362 1.00 75.62 102 THR A N 1
ATOM 716 C CA . THR A 1 102 ? 36.234 6.112 9.954 1.00 75.62 102 THR A CA 1
ATOM 717 C C . THR A 1 102 ? 36.325 7.638 10.056 1.00 75.62 102 THR A C 1
ATOM 719 O O . THR A 1 102 ? 35.660 8.388 9.335 1.00 75.62 102 THR A O 1
ATOM 722 N N . GLN A 1 103 ? 37.174 8.141 10.959 1.00 71.06 103 GLN A N 1
ATOM 723 C CA . GLN A 1 103 ? 37.367 9.589 11.119 1.00 71.06 103 GLN A CA 1
ATOM 724 C C . GLN A 1 103 ? 37.907 10.263 9.845 1.00 71.06 103 GLN A C 1
ATOM 726 O O . GLN A 1 103 ? 37.665 11.452 9.636 1.00 71.06 103 GLN A O 1
ATOM 731 N N . GLU A 1 104 ? 38.626 9.525 8.996 1.00 75.00 104 GLU A N 1
ATOM 732 C CA . GLU A 1 104 ? 39.139 10.023 7.716 1.00 75.00 104 GLU A CA 1
ATOM 733 C C . GLU A 1 104 ? 38.020 10.165 6.676 1.00 75.00 104 GLU A C 1
ATOM 735 O O . GLU A 1 104 ? 37.918 11.206 6.026 1.00 75.00 104 GLU A O 1
ATOM 740 N N . GLU A 1 105 ? 37.109 9.193 6.600 1.00 64.75 105 GLU A N 1
ATOM 741 C CA . GLU A 1 105 ? 35.927 9.237 5.726 1.00 64.75 105 GLU A CA 1
ATOM 742 C C . GLU A 1 105 ? 34.922 10.317 6.153 1.00 64.75 105 GLU A C 1
ATOM 744 O O . GLU A 1 105 ? 34.296 10.976 5.324 1.00 64.75 105 GLU A O 1
ATOM 749 N N . ALA A 1 106 ? 34.795 10.576 7.455 1.00 72.00 106 ALA A N 1
ATOM 750 C CA . ALA A 1 106 ? 33.970 11.675 7.947 1.00 72.00 106 ALA A CA 1
ATOM 751 C C . ALA A 1 106 ? 34.516 13.050 7.523 1.00 72.00 106 ALA A C 1
ATOM 753 O O . ALA A 1 106 ? 33.749 13.957 7.189 1.00 72.00 106 ALA A O 1
ATOM 754 N N . ARG A 1 107 ? 35.847 13.212 7.506 1.00 72.62 107 ARG A N 1
ATOM 755 C CA . ARG A 1 107 ? 36.505 14.461 7.088 1.00 72.62 107 ARG A CA 1
ATOM 756 C C . ARG A 1 107 ? 36.320 14.725 5.597 1.00 72.62 107 ARG A C 1
ATOM 758 O O . ARG A 1 107 ? 36.064 15.873 5.236 1.00 72.62 107 ARG A O 1
ATOM 765 N N . THR A 1 108 ? 36.398 13.701 4.746 1.00 76.19 108 THR A N 1
ATOM 766 C CA . THR A 1 108 ? 36.160 13.855 3.301 1.00 76.19 108 THR A CA 1
ATOM 767 C C . THR A 1 108 ? 34.707 14.225 3.009 1.00 76.19 108 THR A C 1
ATOM 769 O O . THR A 1 108 ? 34.463 15.151 2.236 1.00 76.19 108 THR A O 1
ATOM 772 N N . LEU A 1 109 ? 33.746 13.604 3.699 1.00 69.12 109 LEU A N 1
ATOM 773 C CA . LEU A 1 109 ? 32.320 13.931 3.583 1.00 69.12 109 LEU A CA 1
ATOM 774 C C . LEU A 1 109 ? 32.009 15.378 4.001 1.00 69.12 109 LEU A C 1
ATOM 776 O O . LEU A 1 109 ? 31.282 16.086 3.304 1.00 69.12 109 LEU A O 1
ATOM 780 N N . ILE A 1 110 ? 32.591 15.852 5.107 1.00 71.25 110 ILE A N 1
ATOM 781 C CA . ILE A 1 110 ? 32.399 17.233 5.584 1.00 71.25 110 ILE A CA 1
ATOM 782 C C . ILE A 1 110 ? 33.069 18.241 4.642 1.00 71.25 110 ILE A C 1
ATOM 784 O O . ILE A 1 110 ? 32.494 19.292 4.362 1.00 71.25 110 ILE A O 1
ATOM 788 N N . GLN A 1 111 ? 34.255 17.929 4.111 1.00 71.75 111 GLN A N 1
ATOM 789 C CA . GLN A 1 111 ? 34.930 18.782 3.127 1.00 71.75 111 GLN A CA 1
ATOM 790 C C . GLN A 1 111 ? 34.148 18.871 1.813 1.00 71.75 111 GLN A C 1
ATOM 792 O O . GLN A 1 111 ? 34.069 19.952 1.234 1.00 71.75 111 GLN A O 1
ATOM 797 N N . GLN A 1 112 ? 33.511 17.784 1.373 1.00 65.00 112 GLN A N 1
ATOM 798 C CA . GLN A 1 112 ? 32.625 17.788 0.206 1.00 65.00 112 GLN A CA 1
ATOM 799 C C . GLN A 1 112 ? 31.343 18.595 0.458 1.00 65.00 112 GLN A C 1
ATOM 801 O O . GLN A 1 112 ? 30.919 19.359 -0.409 1.00 65.00 112 GLN A O 1
ATOM 806 N N . ALA A 1 113 ? 30.766 18.504 1.660 1.00 62.00 113 ALA A N 1
ATOM 807 C CA . ALA A 1 113 ? 29.591 19.286 2.045 1.00 62.00 113 ALA A CA 1
ATOM 808 C C . ALA A 1 113 ? 29.892 20.793 2.181 1.00 62.00 113 ALA A C 1
ATOM 810 O O . ALA A 1 113 ? 29.082 21.629 1.783 1.00 62.00 113 ALA A O 1
ATOM 811 N N . MET A 1 114 ? 31.072 21.152 2.697 1.00 58.50 114 MET A N 1
ATOM 812 C CA . MET A 1 114 ? 31.512 22.544 2.866 1.00 58.50 114 MET A CA 1
ATOM 813 C C . MET A 1 114 ? 32.069 23.155 1.570 1.00 58.50 114 MET A C 1
ATOM 815 O O . MET A 1 114 ? 31.876 24.344 1.321 1.00 58.50 114 MET A O 1
ATOM 819 N N . GLY A 1 115 ? 32.705 22.353 0.710 1.00 53.44 115 GLY A N 1
ATOM 820 C CA . GLY A 1 115 ? 33.178 22.760 -0.619 1.00 53.44 115 GLY A CA 1
ATOM 821 C C . GLY A 1 115 ? 32.044 23.047 -1.607 1.00 53.44 115 GLY A C 1
ATOM 822 O O . GLY A 1 115 ? 32.214 23.845 -2.524 1.00 53.44 115 GLY A O 1
ATOM 823 N N . ALA A 1 116 ? 30.856 22.482 -1.371 1.00 50.06 116 ALA A N 1
ATOM 824 C CA . ALA A 1 116 ? 29.624 22.843 -2.073 1.00 50.06 116 ALA A CA 1
ATOM 825 C C . ALA A 1 116 ? 28.956 24.132 -1.530 1.00 50.06 116 ALA A C 1
ATOM 827 O O . ALA A 1 116 ? 27.980 24.610 -2.109 1.00 50.06 116 ALA A O 1
ATOM 828 N N . GLY A 1 117 ? 29.463 24.705 -0.429 1.00 43.88 117 GLY A N 1
ATOM 829 C CA . GLY A 1 117 ? 28.853 25.835 0.285 1.00 43.88 117 GLY A CA 1
ATOM 830 C C . GLY A 1 117 ? 29.412 27.224 -0.049 1.00 43.88 117 GLY A C 1
ATOM 831 O O . GLY A 1 117 ? 28.757 28.225 0.236 1.00 43.88 117 GLY A O 1
ATOM 832 N N . ALA A 1 118 ? 30.576 27.331 -0.693 1.00 42.03 118 ALA A N 1
ATOM 833 C CA . ALA A 1 118 ? 31.213 28.615 -1.013 1.00 42.03 118 ALA A CA 1
ATOM 834 C C . ALA A 1 118 ? 30.860 29.109 -2.432 1.00 42.03 118 ALA A C 1
ATOM 836 O O . ALA A 1 118 ? 31.731 29.341 -3.265 1.00 42.03 118 ALA A O 1
ATOM 837 N N . GLY A 1 119 ? 29.562 29.249 -2.718 1.00 39.59 119 GLY A N 1
ATOM 838 C CA . GLY A 1 119 ? 29.083 29.783 -4.003 1.00 39.59 119 GLY A CA 1
ATOM 839 C C . GLY A 1 119 ? 27.567 29.764 -4.226 1.00 39.59 119 GLY A C 1
ATOM 840 O O . GLY A 1 119 ? 27.090 30.317 -5.211 1.00 39.59 119 GLY A O 1
ATOM 841 N N . ALA A 1 120 ? 26.777 29.184 -3.321 1.00 38.75 120 ALA A N 1
ATOM 842 C CA . ALA A 1 120 ? 25.326 29.052 -3.480 1.00 38.75 120 ALA A CA 1
ATOM 843 C C . ALA A 1 120 ? 24.548 30.223 -2.845 1.00 38.75 120 ALA A C 1
ATOM 845 O O . ALA A 1 120 ? 23.602 30.039 -2.083 1.00 38.75 120 ALA A O 1
ATOM 846 N N . GLY A 1 121 ? 24.959 31.452 -3.153 1.00 39.50 121 GLY A N 1
ATOM 847 C CA . GLY A 1 121 ? 24.256 32.675 -2.778 1.00 39.50 121 GLY A CA 1
ATOM 848 C C . GLY A 1 121 ? 23.878 33.460 -4.027 1.00 39.50 121 GLY A C 1
ATOM 849 O O . GLY A 1 121 ? 24.670 34.287 -4.461 1.00 39.50 121 GLY A O 1
ATOM 850 N N . ARG A 1 122 ? 22.663 33.210 -4.547 1.00 34.91 122 ARG A N 1
ATOM 851 C CA . ARG A 1 122 ? 21.942 33.857 -5.679 1.00 34.91 122 ARG A CA 1
ATOM 852 C C . ARG A 1 122 ? 21.762 32.954 -6.904 1.00 34.91 122 ARG A C 1
ATOM 854 O O . ARG A 1 122 ? 22.516 33.044 -7.858 1.00 34.91 122 ARG A O 1
ATOM 861 N N . ALA A 1 123 ? 20.698 32.154 -6.881 1.00 33.84 123 ALA A N 1
ATOM 862 C CA . ALA A 1 123 ? 19.826 31.878 -8.034 1.00 33.84 123 ALA A CA 1
ATOM 863 C C . ALA A 1 123 ? 18.727 30.895 -7.601 1.00 33.84 123 ALA A C 1
ATOM 865 O O . ALA A 1 123 ? 18.646 29.758 -8.054 1.00 33.84 123 ALA A O 1
ATOM 866 N N . ARG A 1 124 ? 17.862 31.324 -6.674 1.00 42.81 124 ARG A N 1
ATOM 867 C CA . ARG A 1 124 ? 16.568 30.665 -6.478 1.00 42.81 124 ARG A CA 1
ATOM 868 C C . ARG A 1 124 ? 15.633 31.261 -7.528 1.00 42.81 124 ARG A C 1
ATOM 870 O O . ARG A 1 124 ? 14.967 32.256 -7.278 1.00 42.81 124 ARG A O 1
ATOM 877 N N . GLY A 1 125 ? 15.695 30.712 -8.735 1.00 27.67 125 GLY A N 1
ATOM 878 C CA . GLY A 1 125 ? 14.923 31.168 -9.882 1.00 27.67 125 GLY A CA 1
ATOM 879 C C . GLY A 1 125 ? 14.943 30.112 -10.976 1.00 27.67 125 GLY A C 1
ATOM 880 O O . GLY A 1 125 ? 15.992 29.852 -11.543 1.00 27.67 125 GLY A O 1
ATOM 881 N N . ALA A 1 126 ? 13.778 29.499 -11.189 1.00 39.84 126 ALA A N 1
ATOM 882 C CA . ALA A 1 126 ? 13.310 28.830 -12.401 1.00 39.84 126 ALA A CA 1
ATOM 883 C C . ALA A 1 126 ? 14.349 28.160 -13.332 1.00 39.84 126 ALA A C 1
ATOM 885 O O . ALA A 1 126 ? 15.063 28.824 -14.074 1.00 39.84 126 ALA A O 1
ATOM 886 N N . GLY A 1 127 ? 14.267 26.827 -13.428 1.00 35.03 127 GLY A N 1
ATOM 887 C CA . GLY A 1 127 ? 14.698 26.080 -14.614 1.00 35.03 127 GLY A CA 1
ATOM 888 C C . GLY A 1 127 ? 15.778 25.029 -14.359 1.00 35.03 127 GLY A C 1
ATOM 889 O O . GLY A 1 127 ? 16.824 25.321 -13.797 1.00 35.03 127 GLY A O 1
ATOM 890 N N . GLY A 1 128 ? 15.529 23.803 -14.833 1.00 36.69 128 GLY A N 1
ATOM 891 C CA . GLY A 1 128 ? 16.580 22.805 -15.062 1.00 36.69 128 GLY A CA 1
ATOM 892 C C . GLY A 1 128 ? 16.601 21.603 -14.115 1.00 36.69 128 GLY A C 1
ATOM 893 O O . GLY A 1 128 ? 17.580 21.387 -13.414 1.00 36.69 128 GLY A O 1
ATOM 894 N N . ALA A 1 129 ? 15.563 20.762 -14.138 1.00 35.44 129 ALA A N 1
ATOM 895 C CA . ALA A 1 129 ? 15.612 19.412 -13.563 1.00 35.44 129 ALA A CA 1
ATOM 896 C C . ALA A 1 129 ? 15.048 18.379 -14.554 1.00 35.44 129 ALA A C 1
ATOM 898 O O . ALA A 1 129 ? 14.078 17.680 -14.277 1.00 35.44 129 ALA A O 1
ATOM 899 N N . ALA A 1 130 ? 15.652 18.291 -15.738 1.00 35.50 130 ALA A N 1
ATOM 900 C CA . ALA A 1 130 ? 15.334 17.283 -16.745 1.00 35.50 130 ALA A CA 1
ATOM 901 C C . ALA A 1 130 ? 16.599 16.461 -17.030 1.00 35.50 130 ALA A C 1
ATOM 903 O O . ALA A 1 130 ? 17.392 16.811 -17.892 1.00 35.50 130 ALA A O 1
ATOM 904 N N . GLY A 1 131 ? 16.828 15.394 -16.259 1.00 31.88 131 GLY A N 1
ATOM 905 C CA . GLY A 1 131 ? 17.924 14.457 -16.548 1.00 31.88 131 GLY A CA 1
ATOM 906 C C . GLY A 1 131 ? 18.176 13.401 -15.473 1.00 31.88 131 GLY A C 1
ATOM 907 O O . GLY A 1 131 ? 18.304 12.228 -15.791 1.00 31.88 131 GLY A O 1
ATOM 908 N N . GLY A 1 132 ? 18.161 13.775 -14.190 1.00 32.38 132 GLY A N 1
ATOM 909 C CA . GLY A 1 132 ? 18.565 12.877 -13.092 1.00 32.38 132 GLY A CA 1
ATOM 910 C C . GLY A 1 132 ? 17.438 12.199 -12.301 1.00 32.38 132 GLY A C 1
ATOM 911 O O . GLY A 1 132 ? 17.715 11.524 -11.314 1.00 32.38 132 GLY A O 1
ATOM 912 N N . GLN A 1 133 ? 16.165 12.412 -12.651 1.00 35.34 133 GLN A N 1
ATOM 913 C CA . GLN A 1 133 ? 15.021 11.849 -11.904 1.00 35.34 133 GLN A CA 1
ATOM 914 C C . GLN A 1 133 ? 14.503 10.529 -12.506 1.00 35.34 133 GLN A C 1
ATOM 916 O O . GLN A 1 133 ? 13.947 9.712 -11.787 1.00 35.34 133 GLN A O 1
ATOM 921 N N . ARG A 1 134 ? 14.726 10.293 -13.809 1.00 34.41 134 ARG A N 1
ATOM 922 C CA . ARG A 1 134 ? 14.199 9.120 -14.536 1.00 34.41 134 ARG A CA 1
ATOM 923 C C . ARG A 1 134 ? 14.951 7.818 -14.232 1.00 34.41 134 ARG A C 1
ATOM 925 O O . ARG A 1 134 ? 14.335 6.762 -14.185 1.00 34.41 134 ARG A O 1
ATOM 932 N N . ALA A 1 135 ? 16.260 7.895 -13.978 1.00 38.12 135 ALA A N 1
ATOM 933 C CA . ALA A 1 135 ? 17.061 6.725 -13.602 1.00 38.12 135 ALA A CA 1
ATOM 934 C C . ALA A 1 135 ? 16.741 6.236 -12.175 1.00 38.12 135 ALA A C 1
ATOM 936 O O . ALA A 1 135 ? 16.694 5.036 -11.925 1.00 38.12 135 ALA A O 1
ATOM 937 N N . ARG A 1 136 ? 16.435 7.163 -11.255 1.00 41.84 136 ARG A N 1
ATOM 938 C CA . ARG A 1 136 ? 16.072 6.845 -9.863 1.00 41.84 136 ARG A CA 1
ATOM 939 C C . ARG A 1 136 ? 14.666 6.259 -9.728 1.00 41.84 136 ARG A C 1
ATOM 941 O O . ARG A 1 136 ? 14.451 5.395 -8.887 1.00 41.84 136 ARG A O 1
ATOM 948 N N . SER A 1 137 ? 13.717 6.679 -10.568 1.00 47.56 137 SER A N 1
ATOM 949 C CA . SER A 1 137 ? 12.366 6.100 -10.576 1.00 47.56 137 SER A CA 1
ATOM 950 C C . SER A 1 137 ? 12.327 4.673 -11.135 1.00 47.56 137 SER A C 1
ATOM 952 O O . SER A 1 137 ? 11.525 3.875 -10.663 1.00 47.56 137 SER A O 1
ATOM 954 N N . GLY A 1 138 ? 13.194 4.343 -12.102 1.00 47.91 138 GLY A N 1
ATOM 955 C CA . GLY A 1 138 ? 13.316 2.986 -12.652 1.00 47.91 138 GLY A CA 1
ATOM 956 C C . GLY A 1 138 ? 13.914 2.002 -11.644 1.00 47.91 138 GLY A C 1
ATOM 957 O O . GLY A 1 138 ? 13.278 1.006 -11.318 1.00 47.91 138 GLY A O 1
ATOM 958 N N . ALA A 1 139 ? 15.065 2.343 -11.055 1.00 50.41 139 ALA A N 1
ATOM 959 C CA . ALA A 1 139 ? 15.720 1.506 -10.044 1.00 50.41 139 ALA A CA 1
ATOM 960 C C . ALA A 1 139 ? 14.863 1.323 -8.773 1.00 50.41 139 ALA A C 1
ATOM 962 O O . ALA A 1 139 ? 14.796 0.235 -8.207 1.00 50.41 139 ALA A O 1
ATOM 963 N N . SER A 1 140 ? 14.135 2.365 -8.346 1.00 58.00 140 SER A N 1
ATOM 964 C CA . SER A 1 140 ? 13.225 2.271 -7.195 1.00 58.00 140 SER A CA 1
ATOM 965 C C . SER A 1 140 ? 11.985 1.407 -7.481 1.00 58.00 140 SER A C 1
ATOM 967 O O . SER A 1 140 ? 11.506 0.716 -6.584 1.00 58.00 140 SER A O 1
ATOM 969 N N . ALA A 1 141 ? 11.478 1.383 -8.721 1.00 58.06 141 ALA A N 1
ATOM 970 C CA . ALA A 1 141 ? 10.411 0.457 -9.119 1.00 58.06 141 ALA A CA 1
ATOM 971 C C . ALA A 1 141 ? 10.908 -1.002 -9.196 1.00 58.06 141 ALA A C 1
ATOM 973 O O . ALA A 1 141 ? 10.165 -1.927 -8.865 1.00 58.06 141 ALA A O 1
ATOM 974 N N . GLU A 1 142 ? 12.173 -1.212 -9.568 1.00 65.88 142 GLU A N 1
ATOM 975 C CA . GLU A 1 142 ? 12.822 -2.529 -9.564 1.00 65.88 142 GLU A CA 1
ATOM 976 C C . GLU A 1 142 ? 13.164 -3.047 -8.160 1.00 65.88 142 GLU A C 1
ATOM 978 O O . GLU A 1 142 ? 13.180 -4.257 -7.949 1.00 65.88 142 GLU A O 1
ATOM 983 N N . ASN A 1 143 ? 13.364 -2.174 -7.176 1.00 72.81 143 ASN A N 1
ATOM 984 C CA . ASN A 1 143 ? 13.577 -2.588 -5.783 1.00 72.81 143 ASN A CA 1
ATOM 985 C C . ASN A 1 143 ? 12.272 -2.704 -4.976 1.00 72.81 143 ASN A C 1
ATOM 987 O O . ASN A 1 143 ? 12.281 -3.229 -3.866 1.00 72.81 143 ASN A O 1
ATOM 991 N N . GLY A 1 144 ? 11.142 -2.286 -5.557 1.00 87.00 144 GLY A N 1
ATOM 992 C CA . GLY A 1 144 ? 9.832 -2.302 -4.914 1.00 87.00 144 GLY A CA 1
ATOM 993 C C . GLY A 1 144 ? 9.666 -1.170 -3.899 1.00 87.00 144 GLY A C 1
ATOM 994 O O . GLY A 1 144 ? 10.541 -0.886 -3.086 1.00 87.00 144 GLY A O 1
ATOM 995 N N . ARG A 1 145 ? 8.513 -0.500 -3.933 1.00 91.62 145 ARG A N 1
ATOM 996 C CA . ARG A 1 145 ? 8.170 0.551 -2.966 1.00 91.62 145 ARG A CA 1
ATOM 997 C C . ARG A 1 145 ? 7.362 -0.038 -1.811 1.00 91.62 145 ARG A C 1
ATOM 999 O O . ARG A 1 145 ? 6.418 -0.779 -2.080 1.00 91.62 145 ARG A O 1
ATOM 1006 N N . PRO A 1 146 ? 7.661 0.300 -0.548 1.00 93.12 146 PRO A N 1
ATOM 1007 C CA . PRO A 1 146 ? 6.881 -0.192 0.576 1.00 93.12 146 PRO A CA 1
ATOM 1008 C C . PRO A 1 146 ? 5.473 0.410 0.565 1.00 93.12 146 PRO A C 1
ATOM 1010 O O . PRO A 1 146 ? 5.296 1.612 0.355 1.00 93.12 146 PRO A O 1
ATOM 1013 N N . GLY A 1 147 ? 4.477 -0.418 0.854 1.00 94.00 147 GLY A N 1
ATOM 1014 C CA . GLY A 1 147 ? 3.109 0.017 1.100 1.00 94.00 147 GLY A CA 1
ATOM 1015 C C . GLY A 1 147 ? 2.356 -0.955 1.986 1.00 94.00 147 GLY A C 1
ATOM 1016 O O . GLY A 1 147 ? 2.893 -1.969 2.431 1.00 94.00 147 GLY A O 1
ATOM 1017 N N . VAL A 1 148 ? 1.108 -0.623 2.272 1.00 95.75 148 VAL A N 1
ATOM 1018 C CA . VAL A 1 148 ? 0.249 -1.410 3.149 1.00 95.75 148 VAL A CA 1
ATOM 1019 C C . VAL A 1 148 ? -1.119 -1.555 2.517 1.00 95.75 148 VAL A C 1
ATOM 1021 O O . VAL A 1 148 ? -1.658 -0.602 1.958 1.00 95.75 148 VAL A O 1
ATOM 1024 N N . VAL A 1 149 ? -1.680 -2.750 2.637 1.00 95.94 149 VAL A N 1
ATOM 1025 C CA . VAL A 1 149 ? -3.049 -3.071 2.233 1.00 95.94 149 VAL A CA 1
ATOM 1026 C C . VAL A 1 149 ? -3.782 -3.711 3.408 1.00 95.94 149 VAL A C 1
ATOM 1028 O O . VAL A 1 149 ? -3.151 -4.203 4.342 1.00 95.94 149 VAL A O 1
ATOM 1031 N N . PHE A 1 150 ? -5.110 -3.722 3.373 1.00 96.38 150 PHE A N 1
ATOM 1032 C CA . PHE A 1 150 ? -5.924 -4.377 4.398 1.00 96.38 150 PHE A CA 1
ATOM 1033 C C . PHE A 1 150 ? -6.615 -5.595 3.799 1.00 96.38 150 PHE A C 1
ATOM 1035 O O . PHE A 1 150 ? -7.418 -5.446 2.880 1.00 96.38 150 PHE A O 1
ATOM 1042 N N . ILE A 1 151 ? -6.319 -6.786 4.315 1.00 95.50 151 ILE A N 1
ATOM 1043 C CA . ILE A 1 151 ? -6.909 -8.043 3.836 1.00 95.50 151 ILE A CA 1
ATOM 1044 C C . ILE A 1 151 ? -7.947 -8.539 4.817 1.00 95.50 151 ILE A C 1
ATOM 1046 O O . ILE A 1 151 ? -7.770 -8.449 6.034 1.00 95.50 151 ILE A O 1
ATOM 1050 N N . ARG A 1 152 ? -9.029 -9.087 4.272 1.00 94.81 152 ARG A N 1
ATOM 1051 C CA . ARG A 1 152 ? -10.057 -9.768 5.047 1.00 94.81 152 ARG A CA 1
ATOM 1052 C C . ARG A 1 152 ? -9.570 -11.154 5.458 1.00 94.81 152 ARG A C 1
ATOM 1054 O O . ARG A 1 152 ? -9.395 -12.027 4.614 1.00 94.81 152 ARG A O 1
ATOM 1061 N N . GLY A 1 153 ? -9.381 -11.347 6.758 1.00 90.31 153 GLY A N 1
ATOM 1062 C CA . GLY A 1 153 ? -9.097 -12.649 7.347 1.00 90.31 153 GLY A CA 1
ATOM 1063 C C . GLY A 1 153 ? -10.307 -13.585 7.305 1.00 90.31 153 GLY A C 1
ATOM 1064 O O . GLY A 1 153 ? -11.443 -13.171 7.056 1.00 90.31 153 GLY A O 1
ATOM 1065 N N . ALA A 1 154 ? -10.069 -14.865 7.600 1.00 88.56 154 ALA A N 1
ATOM 1066 C CA . ALA A 1 154 ? -11.122 -15.881 7.686 1.00 88.56 154 ALA A CA 1
ATOM 1067 C C . ALA A 1 154 ? -12.146 -15.597 8.803 1.00 88.56 154 ALA A C 1
ATOM 1069 O O . ALA A 1 154 ? -13.297 -16.015 8.714 1.00 88.56 154 ALA A O 1
ATOM 1070 N N . ASP A 1 155 ? -11.746 -14.840 9.828 1.00 89.56 155 ASP A N 1
ATOM 1071 C CA . ASP A 1 155 ? -12.615 -14.333 10.896 1.00 89.56 155 ASP A CA 1
ATOM 1072 C C . ASP A 1 155 ? -13.516 -13.167 10.443 1.00 89.56 155 ASP A C 1
ATOM 1074 O O . ASP A 1 155 ? -14.305 -12.640 11.224 1.00 89.56 155 ASP A O 1
ATOM 1078 N N . GLY A 1 156 ? -13.413 -12.762 9.173 1.00 88.25 156 GLY A N 1
ATOM 1079 C CA . GLY A 1 156 ? -14.193 -11.692 8.565 1.00 88.25 156 GLY A CA 1
ATOM 1080 C C . GLY A 1 156 ? -13.681 -10.287 8.879 1.00 88.25 156 GLY A C 1
ATOM 1081 O O . GLY A 1 156 ? -14.218 -9.329 8.321 1.00 88.25 156 GLY A O 1
ATOM 1082 N N . LEU A 1 157 ? -12.653 -10.162 9.718 1.00 90.81 157 LEU A N 1
ATOM 1083 C CA . LEU A 1 157 ? -12.059 -8.895 10.121 1.00 90.81 157 LEU A CA 1
ATOM 1084 C C . LEU A 1 157 ? -10.899 -8.519 9.196 1.00 90.81 157 LEU A C 1
ATOM 1086 O O . LEU A 1 157 ? -10.256 -9.369 8.584 1.00 90.81 157 LEU A O 1
ATOM 1090 N N . LEU A 1 158 ? -10.626 -7.221 9.099 1.00 93.81 158 LEU A N 1
ATOM 1091 C CA . LEU A 1 158 ? -9.534 -6.691 8.291 1.00 93.81 158 LEU A CA 1
ATOM 1092 C C . LEU A 1 158 ? -8.229 -6.632 9.103 1.00 93.81 158 LEU A C 1
ATOM 1094 O O . LEU A 1 158 ? -8.239 -6.257 10.277 1.00 93.81 158 LEU A O 1
ATOM 1098 N N . THR A 1 159 ? -7.112 -6.965 8.457 1.00 95.25 159 THR A N 1
ATOM 1099 C CA . THR A 1 159 ? -5.757 -6.908 9.030 1.00 95.25 159 THR A CA 1
ATOM 1100 C C . THR A 1 159 ? -4.821 -6.205 8.053 1.00 95.25 159 THR A C 1
ATOM 1102 O O . THR A 1 159 ? -4.870 -6.465 6.849 1.00 95.25 159 THR A O 1
ATOM 1105 N N . ALA A 1 160 ? -3.982 -5.302 8.559 1.00 95.38 160 ALA A N 1
ATOM 1106 C CA . ALA A 1 160 ? -2.982 -4.622 7.750 1.00 95.38 160 ALA A CA 1
ATOM 1107 C C . ALA A 1 160 ? -1.862 -5.593 7.366 1.00 95.38 160 ALA A C 1
ATOM 1109 O O . ALA A 1 160 ? -1.360 -6.346 8.200 1.00 95.38 160 ALA A O 1
ATOM 1110 N N . ARG A 1 161 ? -1.444 -5.550 6.103 1.00 96.00 161 ARG A N 1
ATOM 1111 C CA . ARG A 1 161 ? -0.320 -6.332 5.601 1.00 96.00 161 ARG A CA 1
ATOM 1112 C C . ARG A 1 161 ? 0.617 -5.467 4.786 1.00 96.00 161 ARG A C 1
ATOM 1114 O O . ARG A 1 161 ? 0.193 -4.668 3.951 1.00 96.00 161 ARG A O 1
ATOM 1121 N N . ALA A 1 162 ? 1.899 -5.645 5.057 1.00 96.12 162 ALA A N 1
ATOM 1122 C CA . ALA A 1 162 ? 2.972 -4.991 4.342 1.00 96.12 162 ALA A CA 1
ATOM 1123 C C . ALA A 1 162 ? 3.120 -5.599 2.940 1.00 96.12 162 ALA A C 1
ATOM 1125 O O . ALA A 1 162 ? 3.058 -6.817 2.774 1.00 96.12 162 ALA A O 1
ATOM 1126 N N . VAL A 1 163 ? 3.318 -4.742 1.942 1.00 95.94 163 VAL A N 1
ATOM 1127 C CA . VAL A 1 163 ? 3.481 -5.124 0.537 1.00 95.94 163 VAL A CA 1
ATOM 1128 C C . VAL A 1 163 ? 4.638 -4.369 -0.102 1.00 95.94 163 VAL A C 1
ATOM 1130 O O . VAL A 1 163 ? 4.983 -3.261 0.321 1.00 95.94 163 VAL A O 1
ATOM 1133 N N . LEU A 1 164 ? 5.208 -4.951 -1.156 1.00 95.38 164 LEU A N 1
ATOM 1134 C CA . LEU A 1 164 ? 6.114 -4.248 -2.062 1.00 95.38 164 LEU A CA 1
ATOM 1135 C C . LEU A 1 164 ? 5.418 -3.971 -3.387 1.00 95.38 164 LEU A C 1
ATOM 1137 O O . LEU A 1 164 ? 4.845 -4.871 -3.994 1.00 95.38 164 LEU A O 1
ATOM 1141 N N . ILE A 1 165 ? 5.502 -2.726 -3.841 1.00 94.12 165 ILE A N 1
ATOM 1142 C CA . ILE A 1 165 ? 4.758 -2.205 -4.984 1.00 94.12 165 ILE A CA 1
ATOM 1143 C C . ILE A 1 165 ? 5.714 -1.942 -6.146 1.00 94.12 165 ILE A C 1
ATOM 1145 O O . ILE A 1 165 ? 6.720 -1.245 -5.991 1.00 94.12 165 ILE A O 1
ATOM 1149 N N . GLY A 1 166 ? 5.381 -2.471 -7.316 1.00 92.25 166 GLY A N 1
ATOM 1150 C CA . GLY A 1 166 ? 6.114 -2.307 -8.563 1.00 92.25 166 GLY A CA 1
ATOM 1151 C C . GLY A 1 166 ? 5.627 -1.110 -9.375 1.00 92.25 166 GLY A C 1
ATOM 1152 O O . GLY A 1 166 ? 5.466 0.006 -8.862 1.00 92.25 166 GLY A O 1
ATOM 1153 N N . VAL A 1 167 ? 5.440 -1.318 -10.674 1.00 90.12 167 VAL A N 1
ATOM 1154 C CA . VAL A 1 167 ? 5.029 -0.256 -11.601 1.00 90.12 167 VAL A CA 1
ATOM 1155 C C . VAL A 1 167 ? 3.562 0.129 -11.365 1.00 90.12 167 VAL A C 1
ATOM 1157 O O . VAL A 1 167 ? 2.745 -0.701 -10.979 1.00 90.12 167 VAL A O 1
ATOM 1160 N N . ASN A 1 168 ? 3.240 1.410 -11.554 1.00 89.81 168 ASN A N 1
ATOM 1161 C CA . ASN A 1 168 ? 1.875 1.936 -11.494 1.00 89.81 168 ASN A CA 1
ATOM 1162 C C . ASN A 1 168 ? 1.441 2.338 -12.909 1.00 89.81 168 ASN A C 1
ATOM 1164 O O . ASN A 1 168 ? 2.175 3.067 -13.580 1.00 89.81 168 ASN A O 1
ATOM 1168 N N . ASP A 1 169 ? 0.269 1.873 -13.335 1.00 87.12 169 ASP A N 1
ATOM 1169 C CA . ASP A 1 169 ? -0.301 2.086 -14.670 1.00 87.12 169 ASP A CA 1
ATOM 1170 C C . ASP A 1 169 ? -1.359 3.210 -14.728 1.00 87.12 169 ASP A C 1
ATOM 1172 O O . ASP A 1 169 ? -2.024 3.352 -15.750 1.00 87.12 169 ASP A O 1
ATOM 1176 N N . TRP A 1 170 ? -1.458 4.022 -13.660 1.00 86.00 170 TRP A N 1
ATOM 1177 C CA . TRP A 1 170 ? -2.435 5.083 -13.331 1.00 86.00 170 TRP A CA 1
ATOM 1178 C C . TRP A 1 170 ? -3.553 4.654 -12.395 1.00 86.00 170 TRP A C 1
ATOM 1180 O O . TRP A 1 170 ? -3.860 5.386 -11.448 1.00 86.00 170 TRP A O 1
ATOM 1190 N N . ASN A 1 171 ? -4.168 3.506 -12.650 1.00 88.38 171 ASN A N 1
ATOM 1191 C CA . ASN A 1 171 ? -5.329 3.055 -11.883 1.00 88.38 171 ASN A CA 1
ATOM 1192 C C . ASN A 1 171 ? -4.952 1.947 -10.908 1.00 88.38 171 ASN A C 1
ATOM 1194 O O . ASN A 1 171 ? -5.505 1.880 -9.808 1.00 88.38 171 ASN A O 1
ATOM 1198 N N . ASN A 1 172 ? -3.978 1.132 -11.297 1.00 91.81 172 ASN A N 1
ATOM 1199 C CA . ASN A 1 172 ? -3.512 -0.015 -10.561 1.00 91.81 172 ASN A CA 1
ATOM 1200 C C . ASN A 1 172 ? -2.006 0.056 -10.339 1.00 91.81 172 ASN A C 1
ATOM 1202 O O . ASN A 1 172 ? -1.235 0.593 -11.136 1.00 91.81 172 ASN A O 1
ATOM 1206 N N . SER A 1 173 ? -1.583 -0.554 -9.244 1.00 93.25 173 SER A N 1
ATOM 1207 C CA . SER A 1 173 ? -0.181 -0.792 -8.966 1.00 93.25 173 SER A CA 1
ATOM 1208 C C . SER A 1 173 ? 0.092 -2.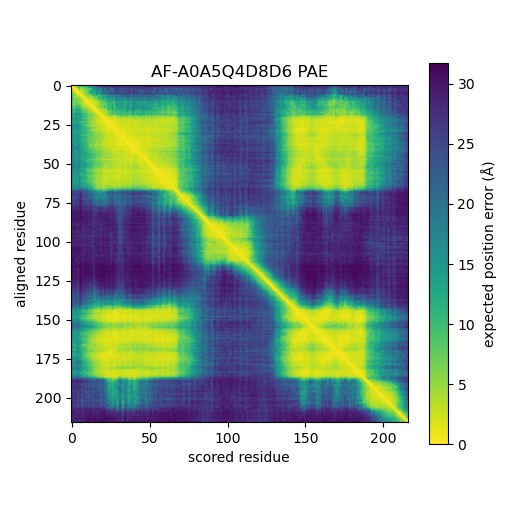287 -8.923 1.00 93.25 173 SER A C 1
ATOM 1210 O O . SER A 1 173 ? -0.648 -3.050 -8.300 1.00 93.25 173 SER A O 1
ATOM 1212 N N . GLU A 1 174 ? 1.179 -2.693 -9.567 1.00 93.12 174 GLU A N 1
ATOM 1213 C CA . GLU A 1 174 ? 1.731 -4.040 -9.472 1.00 93.12 174 GLU A CA 1
ATOM 1214 C C . GLU A 1 174 ? 2.146 -4.335 -8.024 1.00 93.12 174 GLU A C 1
ATOM 1216 O O . GLU A 1 174 ? 2.816 -3.522 -7.381 1.00 93.12 174 GLU A O 1
ATOM 1221 N N . ILE A 1 175 ? 1.793 -5.513 -7.524 1.00 95.31 175 ILE A N 1
ATOM 1222 C CA . ILE A 1 175 ? 2.228 -6.035 -6.235 1.00 95.31 175 ILE A CA 1
ATOM 1223 C C . ILE A 1 175 ? 3.302 -7.083 -6.481 1.00 95.31 175 ILE A C 1
ATOM 1225 O O . ILE A 1 175 ? 3.080 -8.104 -7.123 1.00 95.31 175 ILE A O 1
ATOM 1229 N N . LEU A 1 176 ? 4.490 -6.808 -5.958 1.00 93.50 176 LEU A N 1
ATOM 1230 C CA . LEU A 1 176 ? 5.654 -7.668 -6.096 1.00 93.50 176 LEU A CA 1
ATOM 1231 C C . LEU A 1 176 ? 5.700 -8.729 -5.006 1.00 93.50 176 LEU A C 1
ATOM 1233 O O . LEU A 1 176 ? 6.100 -9.855 -5.285 1.00 93.50 176 LEU A O 1
ATOM 1237 N N . MET A 1 177 ? 5.326 -8.357 -3.776 1.00 93.56 177 MET A N 1
ATOM 1238 C CA . MET A 1 177 ? 5.278 -9.251 -2.618 1.00 93.56 177 MET A CA 1
ATOM 1239 C C . MET A 1 177 ? 4.220 -8.810 -1.606 1.00 93.56 177 MET A C 1
ATOM 1241 O O . MET A 1 177 ? 3.866 -7.631 -1.541 1.00 93.56 177 MET A O 1
ATOM 1245 N N . GLY A 1 178 ? 3.781 -9.762 -0.781 1.00 93.62 178 GLY A N 1
ATOM 1246 C CA . GLY A 1 178 ? 2.896 -9.520 0.356 1.00 93.62 178 GLY A CA 1
ATOM 1247 C C . GLY A 1 178 ? 1.404 -9.645 0.049 1.00 93.62 178 GLY A C 1
ATOM 1248 O O . GLY A 1 178 ? 0.606 -9.344 0.924 1.00 93.62 178 GLY A O 1
ATOM 1249 N N . VAL A 1 179 ? 0.997 -10.063 -1.151 1.00 94.88 179 VAL A N 1
ATOM 1250 C CA . VAL A 1 179 ? -0.390 -10.453 -1.470 1.00 94.88 179 VAL A CA 1
ATOM 1251 C C . VAL A 1 179 ? -0.358 -11.641 -2.418 1.00 94.88 179 VAL A C 1
ATOM 1253 O O . VAL A 1 179 ? 0.523 -11.719 -3.273 1.00 94.88 179 VAL A O 1
ATOM 1256 N N . GLU A 1 180 ? -1.311 -12.544 -2.250 1.00 92.94 180 GLU A N 1
ATOM 1257 C CA . GLU A 1 180 ? -1.527 -13.724 -3.072 1.00 92.94 180 GLU A CA 1
ATOM 1258 C C . GLU A 1 180 ? -2.847 -13.615 -3.847 1.00 92.94 180 GLU A C 1
ATOM 1260 O O . GLU A 1 180 ? -3.747 -12.833 -3.521 1.00 92.94 180 GLU A O 1
ATOM 1265 N N . GLU A 1 181 ? -2.961 -14.406 -4.909 1.00 91.19 181 GLU A N 1
ATOM 1266 C CA . GLU A 1 181 ? -4.182 -14.472 -5.702 1.00 91.19 181 GLU A CA 1
ATOM 1267 C C . GLU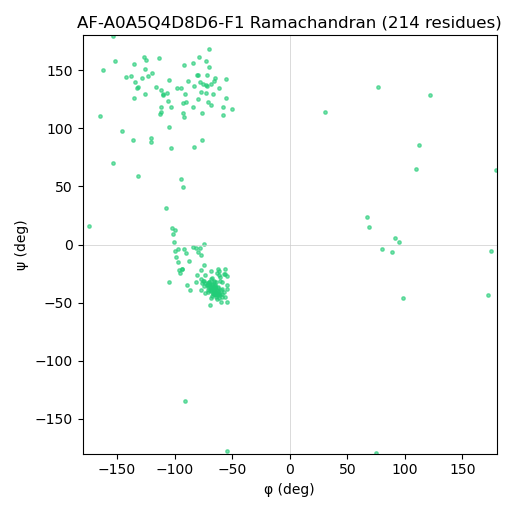 A 1 181 ? -5.345 -15.056 -4.881 1.00 91.19 181 GLU A C 1
ATOM 1269 O O . GLU A 1 181 ? -5.182 -15.994 -4.103 1.00 91.19 181 GLU A O 1
ATOM 1274 N N . GLY A 1 182 ? -6.541 -14.490 -5.057 1.00 91.56 182 GLY A N 1
ATOM 1275 C CA . GLY A 1 182 ? -7.755 -14.911 -4.349 1.00 91.56 182 GLY A CA 1
ATOM 1276 C C . GLY A 1 182 ? -7.989 -14.217 -3.004 1.00 91.56 182 GLY A C 1
ATOM 1277 O O . GLY A 1 182 ? -9.065 -14.364 -2.422 1.00 91.56 182 GLY A O 1
ATOM 1278 N N . GLU A 1 183 ? -7.042 -13.414 -2.520 1.00 94.50 183 GLU A N 1
ATOM 1279 C CA . GLU A 1 183 ? -7.219 -12.661 -1.282 1.00 94.50 183 GLU A CA 1
ATOM 1280 C C . GLU A 1 183 ? -8.094 -11.417 -1.465 1.00 94.50 183 GLU A C 1
ATOM 1282 O O . GLU A 1 183 ? -7.999 -10.676 -2.444 1.00 94.50 183 GLU A O 1
ATOM 1287 N N . VAL A 1 184 ? -8.958 -11.162 -0.479 1.00 94.00 184 VAL A N 1
ATOM 1288 C CA . VAL A 1 184 ? -9.901 -10.040 -0.523 1.00 94.00 184 VAL A CA 1
ATOM 1289 C C . VAL A 1 184 ? -9.280 -8.818 0.142 1.00 94.00 184 VAL A C 1
ATOM 1291 O O . VAL A 1 184 ? -9.140 -8.771 1.367 1.00 94.00 184 VAL A O 1
ATOM 1294 N N . VAL A 1 185 ? -8.953 -7.813 -0.669 1.00 94.56 185 VAL A N 1
ATOM 1295 C CA . VAL A 1 185 ? -8.372 -6.541 -0.223 1.00 94.56 185 VAL A CA 1
ATOM 1296 C C . VAL A 1 185 ? -9.455 -5.469 -0.090 1.00 94.56 185 VAL A C 1
ATOM 1298 O O . VAL A 1 185 ? -10.302 -5.306 -0.968 1.00 94.56 185 VAL A O 1
ATOM 1301 N N . ALA A 1 186 ? -9.432 -4.718 1.011 1.00 92.81 186 ALA A N 1
ATOM 1302 C CA . ALA A 1 186 ? -10.341 -3.600 1.221 1.00 92.81 186 ALA A CA 1
ATOM 1303 C C . ALA A 1 186 ? -9.939 -2.379 0.383 1.00 92.81 186 ALA A C 1
ATOM 1305 O O . ALA A 1 186 ? -8.770 -1.999 0.320 1.00 92.81 186 ALA A O 1
ATOM 1306 N N . LEU A 1 187 ? -10.937 -1.719 -0.203 1.00 91.06 187 LEU A N 1
ATOM 1307 C CA . LEU A 1 187 ? -10.762 -0.438 -0.878 1.00 91.06 187 LEU A CA 1
ATOM 1308 C C . LEU A 1 187 ? -10.986 0.698 0.116 1.00 91.06 187 LEU A C 1
ATOM 1310 O O . LEU A 1 187 ? -12.013 0.751 0.795 1.00 91.06 187 LEU A O 1
ATOM 1314 N N . ILE A 1 188 ? -10.052 1.639 0.170 1.00 84.00 188 ILE A N 1
ATOM 1315 C CA . ILE A 1 188 ? -10.172 2.825 1.009 1.00 84.00 188 ILE A CA 1
ATOM 1316 C C . ILE A 1 188 ? -10.804 3.914 0.148 1.00 84.00 188 ILE A C 1
ATOM 1318 O O . ILE A 1 188 ? -10.232 4.376 -0.839 1.00 84.00 188 ILE A O 1
ATOM 1322 N N . GLY A 1 189 ? -12.030 4.315 0.489 1.00 68.94 189 GLY A N 1
ATOM 1323 C CA . GLY A 1 189 ? -12.720 5.387 -0.223 1.00 68.94 189 GLY A CA 1
ATOM 1324 C C . GLY A 1 189 ? -11.897 6.679 -0.184 1.00 68.94 189 GLY A C 1
ATOM 1325 O O . GLY A 1 189 ? -11.663 7.232 0.891 1.00 68.94 189 GLY A O 1
ATOM 1326 N N . GLY A 1 190 ? -11.479 7.181 -1.353 1.00 53.16 190 GLY A N 1
ATOM 1327 C CA . GLY A 1 190 ? -10.598 8.354 -1.478 1.00 53.16 190 GLY A CA 1
ATOM 1328 C C . GLY A 1 190 ? -11.116 9.623 -0.787 1.00 53.16 190 GLY A C 1
ATOM 1329 O O . GLY A 1 190 ? -10.318 10.476 -0.404 1.00 53.16 190 GLY A O 1
ATOM 1330 N N . ALA A 1 191 ? -12.425 9.713 -0.535 1.00 50.47 191 ALA A N 1
ATOM 1331 C CA . ALA A 1 191 ? -13.056 10.838 0.149 1.00 50.47 191 ALA A CA 1
ATOM 1332 C C . ALA A 1 191 ? -12.523 11.065 1.577 1.00 50.47 191 ALA A C 1
ATOM 1334 O O . ALA A 1 191 ? -12.309 12.211 1.966 1.00 50.47 191 ALA A O 1
ATOM 1335 N N . ALA A 1 192 ? -12.247 10.006 2.348 1.00 56.84 192 ALA A N 1
ATOM 1336 C CA . ALA A 1 192 ? -11.784 10.154 3.732 1.00 56.84 192 ALA A CA 1
ATOM 1337 C C . ALA A 1 192 ? -10.317 10.623 3.815 1.00 56.84 192 ALA A C 1
ATOM 1339 O O . ALA A 1 192 ? -9.962 11.430 4.677 1.00 56.84 192 ALA A O 1
ATOM 1340 N N . LEU A 1 193 ? -9.463 10.168 2.889 1.00 61.88 193 LEU A N 1
ATOM 1341 C CA . LEU A 1 193 ? -8.054 10.571 2.837 1.00 61.88 193 LEU A CA 1
ATOM 1342 C C . LEU A 1 193 ? -7.881 11.977 2.232 1.00 61.88 193 LEU A C 1
ATOM 1344 O O . LEU A 1 193 ? -7.092 12.773 2.748 1.00 61.88 193 LEU A O 1
ATOM 1348 N N . GLN A 1 194 ? -8.662 12.319 1.197 1.00 63.25 194 GLN A N 1
ATOM 1349 C CA . GLN A 1 194 ? -8.693 13.663 0.606 1.00 63.25 194 GLN A CA 1
ATOM 1350 C C . GLN A 1 194 ? -9.212 14.712 1.591 1.00 63.25 194 GLN A C 1
ATOM 1352 O O . GLN A 1 194 ? -8.60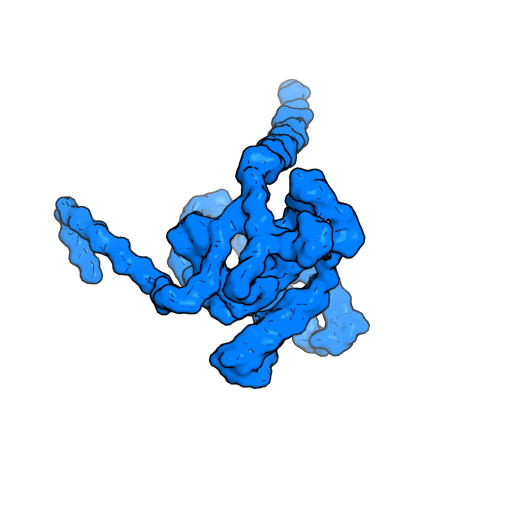4 15.776 1.697 1.00 63.25 194 GLN A O 1
ATOM 1357 N N . ALA A 1 195 ? -10.268 14.407 2.357 1.00 60.81 195 ALA A N 1
ATOM 1358 C CA . ALA A 1 195 ? -10.775 15.302 3.399 1.00 60.81 195 ALA A CA 1
ATOM 1359 C C . ALA A 1 195 ? -9.682 15.643 4.426 1.00 60.81 195 ALA A C 1
ATOM 1361 O O . ALA A 1 195 ? -9.492 16.806 4.777 1.00 60.81 195 ALA A O 1
ATOM 1362 N N . ARG A 1 196 ? -8.863 14.659 4.819 1.00 67.62 196 ARG A N 1
ATOM 1363 C CA . ARG A 1 196 ? -7.774 14.875 5.782 1.00 67.62 196 ARG A CA 1
ATOM 1364 C C . ARG A 1 196 ? -6.560 15.598 5.186 1.00 67.62 196 ARG A C 1
ATOM 1366 O O . ARG A 1 196 ? -5.885 16.348 5.892 1.00 67.62 196 ARG A O 1
ATOM 1373 N N . GLN A 1 197 ? -6.261 15.408 3.897 1.00 70.12 197 GLN A N 1
ATOM 1374 C CA . GLN A 1 197 ? -5.270 16.232 3.185 1.00 70.12 197 GLN A CA 1
ATOM 1375 C C . GLN A 1 197 ? -5.741 17.686 3.063 1.00 70.12 197 GLN A C 1
ATOM 1377 O O . GLN A 1 197 ? -4.937 18.597 3.263 1.00 70.12 197 GLN A O 1
ATOM 1382 N N . GLN A 1 198 ? -7.035 17.909 2.809 1.00 73.88 198 GLN A N 1
ATOM 1383 C CA . GLN A 1 198 ? -7.642 19.240 2.788 1.00 73.88 198 GLN A CA 1
ATOM 1384 C C . GLN A 1 198 ? -7.607 19.900 4.170 1.00 73.88 198 GLN A C 1
ATOM 1386 O O . GLN A 1 198 ? -7.210 21.056 4.256 1.00 73.88 198 GLN A O 1
ATOM 1391 N N . GLU A 1 199 ? -7.906 19.177 5.253 1.00 78.62 199 GLU A N 1
ATOM 1392 C CA . GLU A 1 199 ? -7.783 19.691 6.628 1.00 78.62 199 GLU A CA 1
ATOM 1393 C C . GLU A 1 199 ? -6.339 20.056 6.993 1.00 78.62 199 GLU A C 1
ATOM 1395 O O . GLU A 1 199 ? -6.083 21.111 7.576 1.00 78.62 199 GLU A O 1
ATOM 1400 N N . ARG A 1 200 ? -5.368 19.215 6.612 1.00 77.75 200 ARG A N 1
ATOM 1401 C CA . ARG A 1 200 ? -3.940 19.478 6.844 1.00 77.75 200 ARG A CA 1
ATOM 1402 C C . ARG A 1 200 ? -3.455 20.688 6.049 1.00 77.75 200 ARG A C 1
ATOM 1404 O O . ARG A 1 200 ? -2.729 21.524 6.587 1.00 77.75 200 ARG A O 1
ATOM 1411 N N . ASN A 1 201 ? -3.875 20.803 4.790 1.00 81.69 201 ASN A N 1
ATOM 1412 C CA . ASN A 1 201 ? -3.594 21.970 3.961 1.00 81.69 201 ASN A CA 1
ATOM 1413 C C . ASN A 1 201 ? -4.264 23.222 4.526 1.00 81.69 201 ASN A C 1
ATOM 1415 O O . ASN A 1 201 ? -3.606 24.251 4.614 1.00 81.69 201 ASN A O 1
ATOM 1419 N N . ALA A 1 202 ? -5.513 23.134 4.987 1.00 80.19 202 ALA A N 1
ATOM 1420 C CA . ALA A 1 202 ? -6.222 24.241 5.619 1.00 80.19 202 ALA A CA 1
ATOM 1421 C C . ALA A 1 202 ? -5.501 24.717 6.889 1.00 80.19 202 ALA A C 1
ATOM 1423 O O . ALA A 1 202 ? -5.290 25.915 7.051 1.00 80.19 202 ALA A O 1
ATOM 1424 N N . GLN A 1 203 ? -5.016 23.802 7.735 1.00 77.94 203 GLN A N 1
ATOM 1425 C CA . GLN A 1 203 ? -4.188 24.150 8.896 1.00 77.94 203 GLN A CA 1
ATOM 1426 C C . GLN A 1 203 ? -2.865 24.820 8.509 1.00 77.94 203 GLN A C 1
ATOM 1428 O O . GLN A 1 203 ? -2.454 25.782 9.162 1.00 77.94 203 GLN A O 1
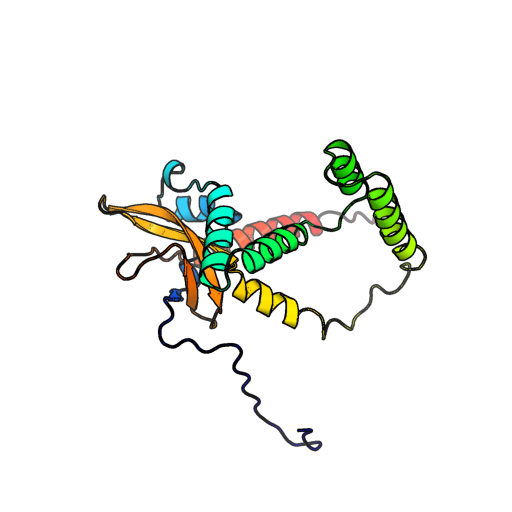ATOM 1433 N N . MET A 1 204 ? -2.192 24.343 7.458 1.00 76.50 204 MET A N 1
ATOM 1434 C CA . MET A 1 204 ? -0.975 24.987 6.951 1.00 76.50 204 MET A CA 1
ATOM 1435 C C . MET A 1 204 ? -1.273 26.380 6.375 1.00 76.50 204 MET A C 1
ATOM 1437 O O . MET A 1 204 ? -0.521 27.318 6.638 1.00 76.50 204 MET A O 1
ATOM 1441 N N . GLN A 1 205 ? -2.406 26.552 5.689 1.00 74.44 205 GLN A N 1
ATOM 1442 C CA . GLN A 1 205 ? -2.872 27.838 5.169 1.00 74.44 205 GLN A CA 1
ATOM 1443 C C . GLN A 1 205 ? -3.192 28.829 6.299 1.00 74.44 205 GLN A C 1
ATOM 1445 O O . GLN A 1 205 ? -2.791 29.989 6.226 1.00 74.44 205 GLN A O 1
ATOM 1450 N N . SER A 1 206 ? -3.840 28.373 7.379 1.00 76.38 206 SER A N 1
ATOM 1451 C CA . SER A 1 206 ? -4.119 29.189 8.570 1.00 76.38 206 SER A CA 1
ATOM 1452 C C . SER A 1 206 ? -2.847 29.600 9.314 1.00 76.38 206 SER A C 1
ATOM 1454 O O . SER A 1 206 ? -2.788 30.694 9.869 1.00 76.38 206 SER A O 1
ATOM 1456 N N . ARG A 1 207 ? -1.806 28.757 9.300 1.00 68.69 207 ARG A N 1
ATOM 1457 C CA . ARG A 1 207 ? -0.495 29.075 9.888 1.00 68.69 207 ARG A CA 1
ATOM 1458 C C . ARG A 1 207 ? 0.341 30.020 9.019 1.00 68.69 207 ARG A C 1
ATOM 1460 O O . ARG A 1 207 ? 1.123 30.787 9.568 1.00 68.69 207 ARG A O 1
ATOM 1467 N N . MET A 1 208 ? 0.172 29.997 7.694 1.00 62.56 208 MET A N 1
ATOM 1468 C CA . MET A 1 208 ? 0.949 30.823 6.756 1.00 62.56 208 MET A CA 1
ATOM 1469 C C . MET A 1 208 ? 0.276 32.163 6.400 1.00 62.56 208 MET A C 1
ATOM 1471 O O . MET A 1 208 ? 0.963 33.101 6.010 1.00 62.56 208 MET A O 1
ATOM 1475 N N . GLY A 1 209 ? -1.047 32.285 6.571 1.00 58.38 209 GLY A N 1
ATOM 1476 C CA . GLY A 1 209 ? -1.809 33.521 6.333 1.00 58.38 209 GLY A CA 1
ATOM 1477 C C . GLY A 1 209 ? -1.993 34.436 7.554 1.00 58.38 209 GLY A C 1
ATOM 1478 O O . GLY A 1 209 ? -2.573 35.508 7.418 1.00 58.38 209 GLY A O 1
ATOM 1479 N N . GLY A 1 210 ? -1.530 34.030 8.742 1.00 58.34 210 GLY A N 1
ATOM 1480 C CA . GLY A 1 210 ? -1.824 34.704 10.016 1.00 58.34 210 GLY A CA 1
ATOM 1481 C C . GLY A 1 210 ? -0.729 35.610 10.591 1.00 58.34 210 GLY A C 1
ATOM 1482 O O . GLY A 1 210 ? -0.854 36.023 11.740 1.00 58.34 210 GLY A O 1
ATOM 1483 N N . GLY A 1 211 ? 0.354 35.908 9.865 1.00 59.66 211 GLY A N 1
ATOM 1484 C CA . GLY A 1 211 ? 1.517 36.556 10.484 1.00 59.66 211 GLY A CA 1
ATOM 1485 C C . GLY A 1 211 ? 2.398 37.388 9.562 1.00 59.66 211 GLY A C 1
ATOM 1486 O O . GLY A 1 211 ? 3.547 37.028 9.347 1.00 59.66 211 GLY A O 1
ATOM 1487 N N . LEU A 1 212 ? 1.900 38.537 9.098 1.00 52.72 212 LEU A N 1
ATOM 1488 C CA . LEU A 1 212 ? 2.747 39.699 8.795 1.00 52.72 212 LEU A CA 1
ATOM 1489 C C . LEU A 1 212 ? 2.071 40.971 9.341 1.00 52.72 212 LEU A C 1
ATOM 1491 O O . LEU A 1 212 ? 1.281 41.596 8.634 1.00 52.72 212 LEU A O 1
ATOM 1495 N N . PRO A 1 213 ? 2.344 41.371 10.598 1.00 58.00 213 PRO A N 1
ATOM 1496 C CA . PRO A 1 213 ? 1.993 42.698 11.078 1.00 58.00 213 PRO A CA 1
ATOM 1497 C C . PRO A 1 213 ? 2.997 43.713 10.514 1.00 58.00 213 PRO A C 1
ATOM 1499 O O . PRO A 1 213 ? 4.022 43.989 11.130 1.00 58.00 213 PRO A O 1
ATOM 1502 N N . PHE A 1 214 ? 2.713 44.289 9.346 1.00 50.41 214 PHE A N 1
ATOM 1503 C CA . PHE A 1 214 ? 3.375 45.526 8.922 1.00 50.41 214 PHE A CA 1
ATOM 1504 C C . PHE A 1 214 ? 2.420 46.695 9.119 1.00 50.41 214 PHE A C 1
ATOM 1506 O O . PHE A 1 214 ? 1.712 47.119 8.212 1.00 50.41 214 PHE A O 1
ATOM 1513 N N . GLY A 1 215 ? 2.395 47.181 10.35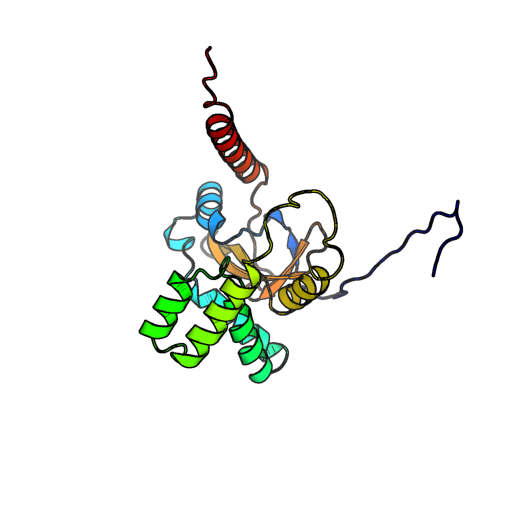8 1.00 53.91 215 GLY A N 1
ATOM 1514 C CA . GLY A 1 215 ? 1.909 48.509 10.690 1.00 53.91 215 GLY A CA 1
ATOM 1515 C C . GLY A 1 215 ? 3.094 49.420 10.992 1.00 53.91 215 GLY A C 1
ATOM 1516 O O . GLY A 1 215 ? 3.648 49.331 12.086 1.00 53.91 215 GLY A O 1
ATOM 1517 N N . ARG A 1 216 ? 3.469 50.260 10.025 1.00 42.69 216 ARG A N 1
ATOM 1518 C CA . ARG A 1 216 ? 3.736 51.707 10.142 1.00 42.69 216 ARG A CA 1
ATOM 1519 C C . ARG A 1 216 ? 4.380 52.242 8.872 1.00 42.69 216 ARG A C 1
ATOM 1521 O O . ARG A 1 216 ? 5.349 51.614 8.401 1.00 42.69 216 ARG A O 1
#

Mean predicted aligned error: 17.42 Å